Protein AF-A0A6H5L1I6-F1 (afdb_monomer)

pLDDT: mean 93.06, std 6.02, range [48.66, 97.94]

Foldseek 3Di:
DPDPCVVLQVVQVVVQVVVCVVLVFWDKDFPVPPPPPADAWEWEWDWDQDPVRHIHIFIATRQVPPDDPRRDPDLDDFFFDPVNVVVLVVVCVVVVKDKDKDFAPPLQSQFFDPDWYKYADYVVPWDADPPPRTTMIITTGTGGHHNSNSLVRSLVRVVVVCVVVVWDQDPVGNQKTWDDDPPKIKIWGDGRRMIMIIIPDPVVVPD

Solvent-accessible surface area (backbone atoms only — not comparable to full-atom values): 11556 Å² total; per-residue (Å²): 131,94,52,99,58,42,68,55,53,49,54,18,42,53,52,37,54,48,52,42,56,74,55,52,24,54,43,82,40,52,54,87,76,50,62,92,89,61,75,71,33,53,40,40,77,48,78,47,73,45,96,87,70,45,62,40,40,40,70,26,42,44,23,89,76,56,44,80,80,80,70,38,87,60,53,71,48,87,66,51,50,70,67,55,55,52,48,52,52,50,54,24,60,76,72,71,35,63,76,45,79,47,75,49,81,63,44,39,46,72,7,58,48,96,55,96,43,36,31,44,43,54,83,90,59,77,49,55,42,91,88,78,66,41,51,44,28,30,40,40,52,20,23,49,48,53,38,56,33,25,59,22,37,25,53,52,44,53,46,57,51,40,45,73,74,62,37,42,69,38,88,92,41,83,32,31,32,40,37,74,59,88,92,31,50,34,44,38,38,35,52,86,48,37,33,41,36,33,34,73,46,58,74,78,67,74,110

Radius of gyration: 20.48 Å; Cα contacts (8 Å, |Δi|>4): 361; chains: 1; bounding box: 48×38×56 Å

Sequence (207 aa):
MNSPQREQWKSAIDTEMGNLAEHKVSKKVRISLVPKDVDIFDTRFVFKIKVDSRFKARLVAGGHRQRAGRHFGRNYAPVTRLGSIRMLFAIACEHGWEVYQLDVVAAFLNAYTDRDVYVRPAPGDEERDPTTGEMMVYKLEKSLYGLSQSPSLWNDAINDRLIIFGWQRTHSDPCVYIFVSGDELTILAIYVDDILITGGNKEIVCK

Mean predicted aligned error: 4.82 Å

Nearest PDB structures (foldseek):
  5feg-assembly1_B  TM=6.994E-01  e=1.542E+00  Hevea brasiliensis
  2zl1-assembly1_B  TM=3.964E-01  e=8.142E-01  unclassified
  5y3a-assembly1_B  TM=4.059E-01  e=2.453E+00  Homo sapiens
  3cpt-assembly1_B  TM=3.930E-01  e=4.136E+00  unclassified
  5llx-assembly1_B  TM=4.275E-01  e=6.209E+00  Idiomarina sp. A28L

Structure (mmCIF, N/CA/C/O backbone):
data_AF-A0A6H5L1I6-F1
#
_entry.id   AF-A0A6H5L1I6-F1
#
loop_
_atom_site.group_PDB
_atom_site.id
_atom_site.type_symbol
_atom_site.label_atom_id
_atom_site.label_alt_id
_atom_site.label_comp_id
_atom_site.label_asym_id
_atom_site.label_entity_id
_atom_site.label_seq_id
_atom_site.pdbx_PDB_ins_code
_atom_site.Cartn_x
_atom_site.Cartn_y
_atom_site.Cartn_z
_atom_site.occupancy
_atom_site.B_iso_or_equiv
_atom_site.auth_seq_id
_atom_site.auth_comp_id
_atom_site.auth_asym_id
_atom_site.auth_atom_id
_atom_site.pdbx_PDB_model_num
ATOM 1 N N . MET A 1 1 ? 20.760 16.623 -11.807 1.00 60.25 1 MET A N 1
ATOM 2 C CA . MET A 1 1 ? 19.928 17.161 -10.704 1.00 60.25 1 MET A CA 1
ATOM 3 C C . MET A 1 1 ? 20.655 18.379 -10.136 1.00 60.25 1 MET A C 1
ATOM 5 O O . MET A 1 1 ? 21.668 18.195 -9.474 1.00 60.25 1 MET A O 1
ATOM 9 N N . ASN A 1 2 ? 20.210 19.598 -10.467 1.00 72.00 2 ASN A N 1
ATOM 10 C CA . ASN A 1 2 ? 20.951 20.852 -10.214 1.00 72.00 2 ASN A CA 1
ATOM 11 C C . ASN A 1 2 ? 20.396 21.635 -9.005 1.00 72.00 2 ASN A C 1
ATOM 13 O O . ASN A 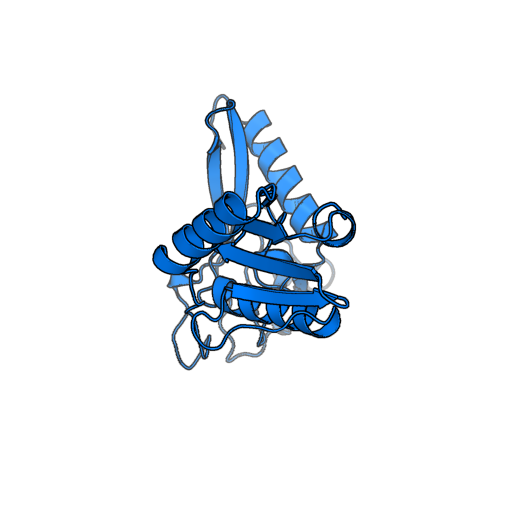1 2 ? 20.298 22.855 -9.040 1.00 72.00 2 ASN A O 1
ATOM 17 N N . SER A 1 3 ? 19.978 20.928 -7.951 1.00 79.81 3 SER A N 1
ATOM 18 C CA . SER A 1 3 ? 19.463 21.546 -6.723 1.00 79.81 3 SER A CA 1
ATOM 19 C C . SER A 1 3 ? 20.594 21.753 -5.706 1.00 79.81 3 SER A C 1
ATOM 21 O O . SER A 1 3 ? 21.425 20.854 -5.563 1.00 79.81 3 SER A O 1
ATOM 23 N N . PRO A 1 4 ? 20.596 22.854 -4.929 1.00 82.88 4 PRO A N 1
ATOM 24 C CA . PRO A 1 4 ? 21.477 23.011 -3.767 1.00 82.88 4 PRO A CA 1
ATOM 25 C C . PRO A 1 4 ? 21.308 21.896 -2.721 1.00 82.88 4 PRO A C 1
ATOM 27 O O . PRO A 1 4 ? 22.213 21.638 -1.939 1.00 82.88 4 PRO A O 1
ATOM 30 N N . GLN A 1 5 ? 20.159 21.210 -2.728 1.00 90.38 5 GLN A N 1
ATOM 31 C CA . GLN A 1 5 ? 19.806 20.126 -1.807 1.00 90.38 5 GLN A CA 1
ATOM 32 C C . GLN A 1 5 ? 20.002 18.734 -2.444 1.00 90.38 5 GLN A C 1
ATOM 34 O O . GLN A 1 5 ? 19.289 17.778 -2.136 1.00 90.38 5 GLN A O 1
ATOM 39 N N . ARG A 1 6 ? 20.920 18.621 -3.417 1.00 90.44 6 ARG A N 1
ATOM 40 C CA . ARG A 1 6 ? 21.140 17.398 -4.212 1.00 90.44 6 ARG A CA 1
ATOM 41 C C . ARG A 1 6 ? 21.417 16.172 -3.347 1.00 90.44 6 ARG A C 1
ATOM 43 O O . ARG A 1 6 ? 20.885 15.108 -3.646 1.00 90.44 6 ARG A O 1
ATOM 50 N N . GLU A 1 7 ? 22.247 16.304 -2.318 1.00 93.31 7 GLU A N 1
ATOM 51 C CA . GLU A 1 7 ? 22.634 15.163 -1.480 1.00 93.31 7 GLU A CA 1
ATOM 52 C C . GLU A 1 7 ? 21.459 14.663 -0.627 1.00 93.31 7 GLU A C 1
ATOM 54 O O . GLU A 1 7 ? 21.250 13.457 -0.518 1.00 93.31 7 GLU A O 1
ATOM 59 N N . GLN A 1 8 ? 20.606 15.566 -0.131 1.00 95.38 8 GLN A N 1
ATOM 60 C CA . GLN A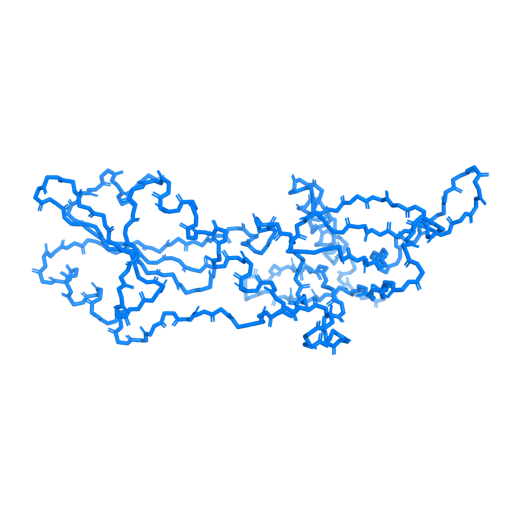 1 8 ? 19.374 15.193 0.569 1.00 95.38 8 GLN A CA 1
ATOM 61 C C . GLN A 1 8 ? 18.396 14.463 -0.362 1.00 95.38 8 GLN A C 1
ATOM 63 O O . GLN A 1 8 ? 17.784 13.472 0.036 1.00 95.38 8 GLN A O 1
ATOM 68 N N . TRP A 1 9 ? 18.264 14.915 -1.616 1.00 95.31 9 TRP A N 1
ATOM 69 C CA . TRP A 1 9 ? 17.408 14.243 -2.598 1.00 95.31 9 TRP A CA 1
ATOM 70 C C . TRP A 1 9 ? 17.937 12.871 -3.014 1.00 95.31 9 TRP A C 1
ATOM 72 O O . TRP A 1 9 ? 17.135 11.951 -3.151 1.00 95.31 9 TRP A O 1
ATOM 82 N N . LYS A 1 10 ? 19.256 12.708 -3.166 1.00 93.62 10 LYS A N 1
ATOM 83 C CA . LYS A 1 10 ? 19.869 11.392 -3.409 1.00 93.62 10 LYS A CA 1
ATOM 84 C C . LYS A 1 10 ? 19.608 10.432 -2.257 1.00 93.62 10 LYS A C 1
ATOM 86 O O . LYS A 1 10 ? 19.065 9.365 -2.489 1.00 93.62 10 LYS A O 1
ATOM 91 N N . SER A 1 11 ? 19.874 10.854 -1.020 1.00 95.19 11 SER A N 1
ATOM 92 C CA . SER A 1 11 ? 19.611 10.026 0.163 1.00 95.19 11 SER A CA 1
ATOM 93 C C . SER A 1 11 ? 18.136 9.604 0.257 1.00 95.19 11 SER A C 1
ATOM 95 O O . SER A 1 11 ? 17.832 8.459 0.596 1.00 95.19 11 SER A O 1
ATOM 97 N N . ALA A 1 12 ? 17.207 10.495 -0.109 1.00 95.75 12 ALA A N 1
ATOM 98 C CA . ALA A 1 12 ? 15.785 10.168 -0.169 1.00 95.75 12 ALA A CA 1
ATOM 99 C C . ALA A 1 12 ? 15.444 9.153 -1.279 1.00 95.75 12 ALA A C 1
ATOM 101 O O . ALA A 1 12 ? 14.560 8.322 -1.073 1.00 95.75 12 ALA A O 1
ATOM 102 N N . ILE A 1 13 ? 16.122 9.212 -2.431 1.00 95.69 13 ILE A N 1
ATOM 103 C CA . ILE A 1 13 ? 15.994 8.221 -3.512 1.00 95.69 13 ILE A CA 1
ATOM 104 C C . ILE A 1 13 ? 16.553 6.872 -3.063 1.00 95.69 13 ILE A C 1
ATOM 106 O O . ILE A 1 13 ? 15.847 5.877 -3.178 1.00 95.69 13 ILE A O 1
ATOM 110 N N . ASP A 1 14 ? 17.756 6.842 -2.492 1.00 95.12 14 ASP A N 1
ATOM 111 C CA . ASP A 1 14 ? 18.400 5.606 -2.029 1.00 95.12 14 ASP A CA 1
ATOM 112 C C . ASP A 1 14 ? 17.542 4.903 -0.969 1.00 95.12 14 ASP A C 1
ATOM 114 O O . ASP A 1 14 ? 17.348 3.689 -1.017 1.00 95.12 14 ASP A O 1
ATOM 118 N N . THR A 1 15 ? 16.949 5.680 -0.056 1.00 95.25 15 THR A N 1
ATOM 119 C CA . THR A 1 15 ? 15.998 5.169 0.944 1.00 95.25 15 THR A CA 1
ATOM 120 C C . THR A 1 15 ? 14.769 4.542 0.282 1.00 95.25 15 THR A C 1
ATOM 122 O O . THR A 1 15 ? 14.340 3.457 0.669 1.00 95.25 15 THR A O 1
ATOM 125 N N . GLU A 1 16 ? 14.186 5.202 -0.721 1.00 95.31 16 GLU A N 1
ATOM 126 C CA . GLU A 1 16 ? 13.032 4.665 -1.448 1.00 95.31 16 GLU A CA 1
ATOM 127 C C . GLU A 1 16 ? 13.391 3.390 -2.220 1.00 95.31 16 GLU A C 1
ATOM 129 O O . GLU A 1 16 ? 12.666 2.400 -2.141 1.00 95.31 16 GLU A O 1
ATOM 134 N N . MET A 1 17 ? 14.521 3.378 -2.926 1.00 95.06 17 MET A N 1
ATOM 135 C CA . MET A 1 17 ? 14.983 2.203 -3.666 1.00 95.06 17 MET A CA 1
ATOM 136 C C . MET A 1 17 ? 15.280 1.028 -2.724 1.00 95.06 17 MET A C 1
ATOM 138 O O . MET A 1 17 ? 14.910 -0.108 -3.029 1.00 95.06 17 MET A O 1
ATOM 142 N N . GLY A 1 18 ? 15.853 1.303 -1.547 1.00 95.00 18 GLY A N 1
ATOM 143 C CA . GLY A 1 18 ? 16.018 0.328 -0.467 1.00 95.00 18 GLY A CA 1
ATOM 144 C C . GLY A 1 18 ? 14.683 -0.262 -0.001 1.00 95.00 18 GLY A C 1
ATOM 145 O O . GLY A 1 18 ? 14.542 -1.483 0.041 1.00 95.00 18 GLY A O 1
ATOM 146 N N . ASN A 1 19 ? 13.671 0.580 0.240 1.00 93.88 19 ASN A N 1
ATOM 147 C CA . ASN A 1 19 ? 12.330 0.120 0.628 1.00 93.88 19 ASN A CA 1
ATOM 148 C C . ASN A 1 19 ? 11.694 -0.789 -0.438 1.00 93.88 19 ASN A C 1
ATOM 150 O O . ASN A 1 19 ? 11.103 -1.819 -0.101 1.00 93.88 19 ASN A O 1
ATOM 154 N N . LEU A 1 20 ? 11.810 -0.430 -1.723 1.00 95.50 20 LEU A N 1
ATOM 155 C CA . LEU A 1 20 ? 11.289 -1.241 -2.832 1.00 95.50 20 LEU A CA 1
ATOM 156 C C . LEU A 1 20 ? 11.978 -2.612 -2.909 1.00 95.50 20 LEU A C 1
ATOM 158 O O . LEU A 1 20 ? 11.315 -3.621 -3.177 1.00 95.50 20 LEU A O 1
ATOM 162 N N . ALA A 1 21 ? 13.291 -2.650 -2.666 1.00 94.38 21 ALA A N 1
ATOM 163 C CA . ALA A 1 21 ? 14.076 -3.879 -2.647 1.00 94.38 21 ALA A CA 1
ATOM 164 C C . ALA A 1 21 ? 13.714 -4.770 -1.447 1.00 94.38 21 ALA A C 1
ATOM 166 O O . ALA A 1 21 ? 13.449 -5.960 -1.633 1.00 94.38 21 ALA A O 1
ATOM 167 N N . GLU A 1 22 ? 13.621 -4.197 -0.244 1.00 95.19 22 GLU A N 1
ATOM 168 C CA . GLU A 1 22 ? 13.228 -4.899 0.985 1.00 95.19 22 GLU A CA 1
ATOM 169 C C . GLU A 1 22 ? 11.848 -5.556 0.842 1.00 95.19 22 GLU A C 1
ATOM 171 O O . GLU A 1 22 ? 11.667 -6.737 1.146 1.00 95.19 22 GLU A O 1
ATOM 176 N N . HIS A 1 23 ? 10.886 -4.824 0.272 1.00 94.88 23 HIS A N 1
ATOM 177 C CA . HIS A 1 23 ? 9.532 -5.328 0.048 1.00 94.88 23 HIS A CA 1
ATOM 178 C C . HIS A 1 23 ? 9.425 -6.271 -1.157 1.00 94.88 23 HIS A C 1
ATOM 180 O O . HIS A 1 23 ? 8.343 -6.823 -1.381 1.00 94.88 23 HIS A O 1
ATOM 186 N N . LYS A 1 24 ? 10.516 -6.495 -1.907 1.00 95.88 24 LYS A N 1
ATOM 187 C CA . LYS A 1 24 ? 10.568 -7.331 -3.119 1.00 95.88 24 LYS A CA 1
ATOM 188 C C . LYS A 1 24 ? 9.497 -6.928 -4.137 1.00 95.88 24 LYS A C 1
ATOM 190 O O . LYS A 1 24 ? 8.782 -7.774 -4.667 1.00 95.88 24 LYS A O 1
ATOM 195 N N . VAL A 1 25 ? 9.361 -5.622 -4.379 1.00 96.50 25 VAL A N 1
ATOM 196 C CA . VAL A 1 25 ? 8.246 -5.060 -5.162 1.00 96.50 25 VAL A CA 1
ATOM 197 C C . VAL A 1 25 ? 8.249 -5.525 -6.614 1.00 96.50 25 VAL A C 1
ATOM 199 O O . VAL A 1 25 ? 7.189 -5.642 -7.224 1.00 96.50 25 VAL A O 1
ATOM 202 N N . SER A 1 26 ? 9.421 -5.792 -7.185 1.00 96.12 26 SER A N 1
ATOM 203 C CA . SER A 1 26 ? 9.541 -6.132 -8.598 1.00 96.12 26 SER A CA 1
ATOM 204 C C . SER A 1 26 ? 10.728 -7.041 -8.892 1.00 96.12 26 SER A C 1
ATOM 206 O O . SER A 1 26 ? 11.640 -7.189 -8.077 1.00 96.12 26 SER A O 1
ATOM 208 N N . LYS A 1 27 ? 10.713 -7.637 -10.084 1.00 95.69 27 LYS A N 1
ATOM 209 C CA . LYS A 1 27 ? 11.818 -8.419 -10.644 1.00 95.69 27 LYS A CA 1
ATOM 210 C C . LYS A 1 27 ? 12.249 -7.832 -11.979 1.00 95.69 27 LYS A C 1
ATOM 212 O O . LYS A 1 27 ? 11.410 -7.466 -12.804 1.00 95.69 27 LYS A O 1
ATOM 217 N N . LYS A 1 28 ? 13.562 -7.779 -12.199 1.00 95.25 28 LYS A N 1
ATOM 218 C CA . LYS A 1 28 ? 14.152 -7.382 -13.481 1.00 95.25 28 LYS A CA 1
ATOM 219 C C . LYS A 1 28 ? 13.869 -8.445 -14.542 1.00 95.25 28 LYS A C 1
ATOM 221 O O . LYS A 1 28 ? 14.038 -9.636 -14.289 1.00 95.25 28 LYS A O 1
ATOM 226 N N . VAL A 1 29 ? 13.475 -8.009 -15.732 1.00 96.44 29 VAL A N 1
ATOM 227 C CA . VAL A 1 29 ? 13.235 -8.854 -16.905 1.00 96.44 29 VAL A CA 1
ATOM 228 C C . VAL A 1 29 ? 13.758 -8.160 -18.161 1.00 96.44 29 VAL A C 1
ATOM 230 O O . VAL A 1 29 ? 13.694 -6.936 -18.279 1.00 96.44 29 VAL A O 1
ATOM 233 N N . ARG A 1 30 ? 14.272 -8.937 -19.117 1.00 96.62 30 ARG A N 1
ATOM 234 C CA . ARG A 1 30 ? 14.630 -8.413 -20.442 1.00 96.62 30 ARG A CA 1
ATOM 235 C C . ARG A 1 30 ? 13.368 -7.995 -21.181 1.00 96.62 30 ARG A C 1
ATOM 237 O O . ARG A 1 30 ? 12.361 -8.701 -21.123 1.00 96.62 30 ARG A O 1
ATOM 244 N N . ILE A 1 31 ? 13.433 -6.881 -21.907 1.00 96.00 31 ILE A N 1
ATOM 245 C CA . ILE A 1 31 ? 12.279 -6.360 -22.650 1.00 96.00 31 ILE A CA 1
ATOM 246 C C . I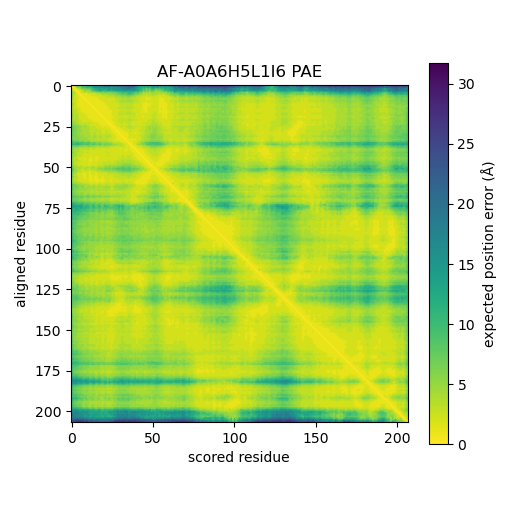LE A 1 31 ? 11.719 -7.361 -23.675 1.00 96.00 31 ILE A C 1
ATOM 248 O O . ILE A 1 31 ? 10.511 -7.399 -23.881 1.00 96.00 31 ILE A O 1
ATOM 252 N N . SER A 1 32 ? 12.557 -8.222 -24.259 1.00 95.19 32 SER A N 1
ATOM 253 C CA . SER A 1 32 ? 12.140 -9.285 -25.186 1.00 95.19 32 SER A CA 1
ATOM 254 C C . SER A 1 32 ? 11.282 -10.380 -24.556 1.00 95.19 32 SER A C 1
ATOM 256 O O . SER A 1 32 ? 10.574 -11.082 -25.276 1.00 95.19 32 SER A O 1
ATOM 258 N N . LEU A 1 33 ? 11.330 -10.531 -23.229 1.00 95.75 33 LEU A N 1
ATOM 259 C CA . LEU A 1 33 ? 10.523 -11.497 -22.481 1.00 95.75 33 LEU A CA 1
ATOM 260 C C . LEU A 1 33 ? 9.169 -10.923 -22.048 1.00 95.75 33 LEU A C 1
ATOM 262 O O . LEU A 1 33 ? 8.348 -11.655 -21.496 1.00 95.75 33 LEU A O 1
ATOM 266 N N . VAL A 1 34 ? 8.927 -9.629 -22.266 1.00 96.75 34 VAL A N 1
ATOM 267 C CA . VAL A 1 34 ? 7.614 -9.029 -22.022 1.00 96.75 34 VAL A CA 1
ATOM 268 C C . VAL A 1 34 ? 6.662 -9.478 -23.136 1.00 96.75 34 VAL A C 1
ATOM 270 O O . VAL A 1 34 ? 7.017 -9.361 -24.313 1.00 96.75 34 VAL A O 1
ATOM 273 N N . PRO A 1 35 ? 5.456 -9.980 -22.812 1.00 95.06 35 PRO A N 1
ATOM 274 C CA . PRO A 1 35 ? 4.466 -10.313 -23.830 1.00 95.06 35 PRO A CA 1
ATOM 275 C C . PRO A 1 35 ? 4.154 -9.105 -24.725 1.00 95.06 35 PRO A C 1
ATOM 277 O O . PRO A 1 35 ? 4.015 -7.979 -24.248 1.00 95.06 35 PRO A O 1
ATOM 280 N N . LYS A 1 36 ? 4.054 -9.334 -26.040 1.00 91.31 36 LYS A N 1
ATOM 281 C CA . LYS A 1 36 ? 3.963 -8.263 -27.055 1.00 91.31 36 LYS A CA 1
ATOM 282 C C . LYS A 1 36 ? 2.720 -7.374 -26.924 1.00 91.31 36 LYS A C 1
ATOM 284 O O . LYS A 1 36 ? 2.707 -6.267 -27.452 1.00 91.31 36 LYS A O 1
ATOM 289 N N . ASP A 1 37 ? 1.676 -7.872 -26.280 1.00 90.88 37 ASP A N 1
ATOM 290 C CA . ASP A 1 37 ? 0.375 -7.233 -26.082 1.00 90.88 37 ASP A CA 1
ATOM 291 C C . ASP A 1 37 ? 0.242 -6.508 -24.729 1.00 90.88 37 ASP A C 1
ATOM 293 O O . ASP A 1 37 ? -0.786 -5.875 -24.453 1.00 90.88 37 ASP A O 1
ATOM 297 N N . VAL A 1 38 ? 1.292 -6.548 -23.902 1.00 93.25 38 VAL A N 1
ATOM 298 C CA . VAL A 1 38 ? 1.313 -5.921 -22.580 1.00 93.25 38 VAL A CA 1
ATOM 299 C C . VAL A 1 38 ? 1.994 -4.555 -22.633 1.00 93.25 38 VAL A C 1
ATOM 301 O O . VAL A 1 38 ? 3.106 -4.394 -23.136 1.00 93.25 38 VAL A O 1
ATOM 304 N N . ASP A 1 39 ? 1.318 -3.551 -22.075 1.00 95.19 39 ASP A N 1
ATOM 305 C CA . ASP A 1 39 ? 1.846 -2.193 -21.993 1.00 95.19 39 ASP A CA 1
ATOM 306 C C . ASP A 1 39 ? 2.922 -2.096 -20.890 1.00 95.19 39 ASP A C 1
ATOM 308 O O . ASP A 1 39 ? 2.759 -2.618 -19.785 1.00 95.19 39 ASP A O 1
ATOM 312 N N . ILE A 1 40 ? 4.015 -1.380 -21.175 1.00 96.94 40 ILE A N 1
ATOM 313 C CA . ILE A 1 40 ? 5.075 -1.061 -20.204 1.00 96.94 40 ILE A CA 1
ATOM 314 C C . ILE A 1 40 ? 4.905 0.396 -19.767 1.00 96.94 40 ILE A C 1
ATOM 316 O O . ILE A 1 40 ? 4.988 1.312 -20.592 1.00 96.94 40 ILE A O 1
ATOM 320 N N . PHE A 1 41 ? 4.683 0.628 -18.474 1.00 97.00 41 PHE A N 1
ATOM 321 C CA . PHE A 1 41 ? 4.442 1.970 -17.939 1.00 97.00 41 PHE A CA 1
ATOM 322 C C . PHE A 1 41 ? 5.736 2.682 -17.540 1.00 97.00 41 PHE A C 1
ATOM 324 O O . PHE A 1 41 ? 6.667 2.084 -17.012 1.00 97.00 41 PHE A O 1
ATOM 331 N N . ASP A 1 42 ? 5.784 3.993 -17.751 1.00 96.31 42 ASP A N 1
ATOM 332 C CA . ASP A 1 42 ? 6.858 4.837 -17.228 1.00 96.31 42 ASP A CA 1
ATOM 333 C C . ASP A 1 42 ? 6.840 4.877 -15.697 1.00 96.31 42 ASP A C 1
ATOM 335 O O . ASP A 1 42 ? 5.776 4.768 -15.082 1.00 96.31 42 ASP A O 1
ATOM 339 N N . THR A 1 43 ? 7.998 5.099 -15.081 1.00 96.94 43 THR A N 1
ATOM 340 C CA . THR A 1 43 ? 8.092 5.463 -13.665 1.00 96.94 43 THR A CA 1
ATOM 341 C C . THR A 1 43 ? 8.641 6.875 -13.523 1.00 96.94 43 THR A C 1
ATOM 343 O O . THR A 1 43 ? 9.298 7.414 -14.415 1.00 96.94 43 THR A O 1
ATOM 346 N N . ARG A 1 44 ? 8.327 7.520 -12.401 1.00 95.81 44 ARG A N 1
ATOM 347 C CA . ARG A 1 44 ? 8.866 8.837 -12.055 1.00 95.81 44 ARG A CA 1
ATOM 348 C C . ARG A 1 44 ? 9.020 8.975 -10.554 1.00 95.81 44 ARG A C 1
ATOM 350 O O . ARG A 1 44 ? 8.211 8.436 -9.799 1.00 95.81 44 ARG A O 1
ATOM 357 N N . PHE A 1 45 ? 9.994 9.768 -10.129 1.00 95.88 45 PHE A N 1
ATOM 358 C CA . PHE A 1 45 ? 10.078 10.179 -8.736 1.00 95.88 45 PHE A CA 1
ATOM 359 C C . PHE A 1 45 ? 9.113 11.326 -8.438 1.00 95.88 45 PHE A C 1
ATOM 361 O O . PHE A 1 45 ? 9.042 12.316 -9.169 1.00 95.88 45 PHE A O 1
ATOM 368 N N . VAL A 1 46 ? 8.384 11.194 -7.334 1.00 95.19 46 VAL A N 1
ATOM 369 C CA . VAL A 1 46 ? 7.633 12.282 -6.708 1.00 95.19 46 VAL A CA 1
ATOM 370 C C . VAL A 1 46 ? 8.375 12.700 -5.449 1.00 95.19 46 VAL A C 1
ATOM 372 O O . VAL A 1 46 ? 8.594 11.891 -4.547 1.00 95.19 46 VAL A O 1
ATOM 375 N N . PHE A 1 47 ? 8.749 13.974 -5.395 1.00 94.62 47 PHE A N 1
ATOM 376 C CA . PHE A 1 47 ? 9.539 14.553 -4.316 1.00 94.62 47 PHE A CA 1
ATOM 377 C C . PHE A 1 47 ? 8.667 15.411 -3.404 1.00 94.62 47 PHE A C 1
ATOM 379 O O . PHE A 1 47 ? 7.808 16.162 -3.869 1.00 94.62 47 PHE A O 1
ATOM 386 N N . LYS A 1 48 ? 8.890 15.308 -2.095 1.00 94.81 48 LYS A N 1
ATOM 387 C CA . LYS A 1 48 ? 8.210 16.121 -1.087 1.00 94.81 48 LYS A CA 1
ATOM 388 C C . LYS A 1 48 ? 9.159 16.437 0.061 1.00 94.81 48 LYS A C 1
ATOM 390 O O . LYS A 1 48 ? 9.815 15.540 0.581 1.00 94.81 48 LYS A O 1
ATOM 395 N N . ILE A 1 49 ? 9.177 17.697 0.484 1.00 94.94 49 ILE A N 1
ATOM 396 C CA . ILE A 1 49 ? 9.740 18.097 1.775 1.00 94.94 49 ILE A CA 1
ATOM 397 C C . ILE A 1 49 ? 8.583 18.084 2.776 1.00 94.94 49 ILE A C 1
ATOM 399 O O . ILE A 1 49 ? 7.527 18.673 2.529 1.00 94.94 49 ILE A O 1
ATOM 403 N N . LYS A 1 50 ? 8.728 17.322 3.858 1.00 92.69 50 LYS A N 1
ATOM 404 C CA . LYS A 1 50 ? 7.753 17.275 4.950 1.00 92.69 50 LYS A CA 1
ATOM 405 C C . LYS A 1 50 ? 7.898 18.510 5.852 1.00 92.69 50 LYS A C 1
ATOM 407 O O . LYS A 1 50 ? 8.903 19.208 5.806 1.00 92.69 50 LYS A O 1
ATOM 412 N N . VAL A 1 51 ? 6.886 18.767 6.684 1.00 92.56 51 VAL A N 1
ATOM 413 C CA . VAL A 1 51 ? 6.874 19.902 7.630 1.00 92.56 51 VAL A CA 1
ATOM 414 C C . VAL A 1 51 ? 8.042 19.826 8.625 1.00 92.56 51 VAL A C 1
ATOM 416 O O . VAL A 1 51 ? 8.608 20.849 8.986 1.00 92.56 51 VAL A O 1
ATOM 419 N N . ASP A 1 52 ? 8.474 18.613 8.982 1.00 93.00 52 ASP A N 1
ATOM 420 C CA . ASP A 1 52 ? 9.665 18.324 9.798 1.00 93.00 52 ASP A CA 1
ATOM 421 C C . ASP A 1 52 ? 10.998 18.503 9.031 1.00 93.00 52 ASP A C 1
ATOM 423 O O . ASP A 1 52 ? 12.039 18.028 9.474 1.00 93.00 52 ASP A O 1
ATOM 427 N N . SER A 1 53 ? 10.982 19.160 7.864 1.00 92.94 53 SER A N 1
ATOM 428 C CA . SER A 1 53 ? 12.127 19.367 6.959 1.00 92.94 53 SER A CA 1
ATOM 429 C C . SER A 1 53 ? 12.759 18.094 6.385 1.00 92.94 53 SER A C 1
ATOM 431 O O . SER A 1 53 ? 13.803 18.151 5.732 1.00 92.94 53 SER A O 1
ATOM 433 N N . ARG A 1 54 ? 12.124 16.931 6.559 1.00 93.62 54 ARG A N 1
ATOM 434 C CA . ARG A 1 54 ? 12.607 15.674 5.988 1.00 93.62 54 ARG A CA 1
ATOM 435 C C . ARG A 1 54 ? 12.285 15.579 4.501 1.00 93.62 54 ARG A C 1
ATOM 437 O O . ARG A 1 54 ? 11.151 15.806 4.070 1.00 93.62 54 ARG A O 1
ATOM 444 N N . PHE A 1 55 ? 13.278 15.157 3.730 1.00 95.69 55 PHE A N 1
ATOM 445 C CA . PHE A 1 55 ? 13.163 14.904 2.300 1.00 95.69 55 PHE A CA 1
ATOM 446 C C . PHE A 1 55 ? 12.575 13.512 2.072 1.00 95.69 55 PHE A C 1
ATOM 448 O O . PHE A 1 55 ? 12.997 12.538 2.693 1.00 95.69 55 PHE A O 1
ATOM 455 N N . LYS A 1 56 ? 11.579 13.413 1.193 1.00 94.50 56 LYS A N 1
ATOM 456 C CA . LYS A 1 56 ? 10.953 12.147 0.811 1.00 94.50 56 LYS A CA 1
ATOM 457 C C . LYS A 1 56 ? 10.862 12.058 -0.706 1.00 94.50 56 LYS A C 1
ATOM 459 O O . LYS A 1 56 ? 10.290 12.944 -1.341 1.00 94.50 56 LYS A O 1
ATOM 464 N N . ALA A 1 57 ? 11.390 10.977 -1.263 1.00 95.56 57 ALA A N 1
ATOM 465 C CA . ALA A 1 57 ? 11.154 10.565 -2.638 1.00 95.56 57 ALA A CA 1
ATOM 466 C C . ALA A 1 57 ? 10.212 9.356 -2.630 1.00 95.56 57 ALA A C 1
ATOM 468 O O . ALA A 1 57 ? 10.177 8.597 -1.664 1.00 95.56 57 ALA A O 1
ATOM 469 N N . ARG A 1 58 ? 9.411 9.210 -3.681 1.00 95.31 58 ARG A N 1
ATOM 470 C CA . ARG A 1 58 ? 8.627 8.001 -3.952 1.00 95.31 58 ARG A CA 1
ATOM 471 C C . ARG A 1 58 ? 8.735 7.663 -5.423 1.00 95.31 58 ARG A C 1
ATOM 473 O O . ARG A 1 58 ? 8.541 8.565 -6.244 1.00 95.31 58 ARG A O 1
ATOM 480 N N . LEU A 1 59 ? 8.994 6.404 -5.753 1.00 96.88 59 LEU A N 1
ATOM 481 C CA . LEU A 1 59 ? 8.926 5.951 -7.137 1.00 96.88 59 LEU A CA 1
ATOM 482 C C . LEU A 1 59 ? 7.473 5.608 -7.466 1.00 96.88 59 LEU A C 1
ATOM 484 O O . LEU A 1 59 ? 6.827 4.813 -6.786 1.00 96.88 59 LEU A O 1
ATOM 488 N N . VAL A 1 60 ? 6.941 6.243 -8.502 1.00 96.81 60 VAL A N 1
ATOM 489 C CA . VAL A 1 60 ? 5.524 6.174 -8.852 1.00 96.81 60 VAL A CA 1
ATOM 490 C C . VAL A 1 60 ? 5.383 5.657 -10.277 1.00 96.81 60 VAL A C 1
ATOM 492 O O . VAL A 1 60 ? 5.997 6.197 -11.199 1.00 96.81 60 VAL A O 1
ATOM 495 N N . ALA A 1 61 ? 4.548 4.638 -10.464 1.00 96.38 61 ALA A N 1
ATOM 496 C CA . ALA A 1 61 ? 4.160 4.132 -11.772 1.00 96.38 61 ALA A CA 1
ATOM 497 C C . ALA A 1 61 ? 3.263 5.131 -12.519 1.00 96.38 61 ALA A C 1
ATOM 499 O O . ALA A 1 61 ? 2.459 5.864 -11.934 1.00 96.38 61 ALA A O 1
ATOM 500 N N . GLY A 1 62 ? 3.350 5.121 -13.845 1.00 93.88 62 GLY A N 1
ATOM 501 C CA . GLY A 1 62 ? 2.547 5.926 -14.760 1.00 93.88 62 GLY A CA 1
ATOM 502 C C . GLY A 1 62 ? 1.089 5.474 -14.880 1.00 93.88 62 GLY A C 1
ATOM 503 O O . GLY A 1 62 ? 0.570 5.414 -15.992 1.00 93.88 62 GLY A O 1
ATOM 504 N N . GLY A 1 63 ? 0.404 5.180 -13.770 1.00 90.69 63 GLY A N 1
ATOM 505 C CA . GLY A 1 63 ? -0.950 4.616 -13.791 1.00 90.69 63 GLY A CA 1
ATOM 506 C C . GLY A 1 63 ? -2.023 5.533 -14.376 1.00 90.69 63 GLY A C 1
ATOM 507 O O . GLY A 1 63 ? -3.056 5.043 -14.804 1.00 90.69 63 GLY A O 1
ATOM 508 N N . HIS A 1 64 ? -1.758 6.832 -14.538 1.00 90.69 64 HIS A N 1
ATOM 509 C CA . HIS A 1 64 ? -2.608 7.738 -15.327 1.00 90.69 64 HIS A CA 1
ATOM 510 C C . HIS A 1 64 ? -2.781 7.303 -16.799 1.00 90.69 64 HIS A C 1
ATOM 512 O O . HIS A 1 64 ? -3.704 7.760 -17.467 1.00 90.69 64 HIS A O 1
ATOM 518 N N . ARG A 1 65 ? -1.901 6.430 -17.315 1.00 93.25 65 ARG A N 1
ATOM 519 C CA . ARG A 1 65 ? -2.011 5.826 -18.655 1.00 93.25 65 ARG A CA 1
ATOM 520 C C . ARG A 1 65 ? -2.753 4.485 -18.651 1.00 93.25 65 ARG A C 1
ATOM 522 O O . ARG A 1 65 ? -3.017 3.941 -19.724 1.00 93.25 65 ARG A O 1
ATOM 529 N N . GLN A 1 66 ? -3.075 3.936 -17.477 1.00 94.56 66 GLN A N 1
ATOM 530 C CA . GLN A 1 66 ? -3.857 2.709 -17.371 1.00 94.56 66 GLN A CA 1
ATOM 531 C C . GLN A 1 66 ? -5.307 2.951 -17.806 1.00 94.56 66 GLN A C 1
ATOM 533 O O . GLN A 1 66 ? -5.816 4.067 -17.804 1.00 94.56 66 GLN A O 1
ATOM 538 N N . ARG A 1 67 ? -5.977 1.873 -18.216 1.00 93.56 67 ARG A N 1
ATOM 539 C CA . ARG A 1 67 ? -7.323 1.896 -18.790 1.00 93.56 67 ARG A CA 1
ATOM 540 C C . ARG A 1 67 ? -8.146 0.820 -18.100 1.00 93.56 67 ARG A C 1
ATOM 542 O O . ARG A 1 67 ? -7.683 -0.319 -18.014 1.00 93.56 67 ARG A O 1
ATOM 549 N N . ALA A 1 68 ? -9.337 1.181 -17.633 1.00 93.12 68 ALA A N 1
ATOM 550 C CA . ALA A 1 68 ? -10.269 0.234 -17.033 1.00 93.12 68 ALA A CA 1
ATOM 551 C C . ALA A 1 68 ? -10.590 -0.906 -18.015 1.00 93.12 68 ALA A C 1
ATOM 553 O O . ALA A 1 68 ? -10.610 -0.701 -19.230 1.00 93.12 68 ALA A O 1
ATOM 554 N N . GLY A 1 69 ? -10.771 -2.121 -17.500 1.00 90.25 69 GLY A N 1
ATOM 555 C CA . GLY A 1 69 ? -11.028 -3.326 -18.296 1.00 90.25 69 GLY A CA 1
ATOM 556 C C . GLY A 1 69 ? -9.780 -3.935 -18.949 1.00 90.25 69 GLY A C 1
ATOM 557 O O . GLY A 1 69 ? -9.707 -5.152 -19.070 1.00 90.25 69 GLY A O 1
ATOM 558 N N . ARG A 1 70 ? -8.765 -3.129 -19.296 1.00 91.06 70 ARG A N 1
ATOM 559 C CA . ARG A 1 70 ? -7.476 -3.622 -19.824 1.00 91.06 70 ARG A CA 1
ATOM 560 C C . ARG A 1 70 ? -6.434 -3.799 -18.719 1.00 91.06 70 ARG A C 1
ATOM 562 O O . ARG A 1 70 ? -5.873 -4.874 -18.539 1.00 91.06 70 ARG A O 1
ATOM 569 N N . HIS A 1 71 ? -6.191 -2.739 -17.955 1.00 93.50 71 HIS A N 1
ATOM 570 C CA . HIS A 1 71 ? -5.084 -2.655 -16.996 1.00 93.50 71 HIS A CA 1
ATOM 571 C C . HIS A 1 71 ? -5.501 -2.837 -15.539 1.00 93.50 71 HIS A C 1
ATOM 573 O O . HIS A 1 71 ? -4.644 -3.033 -14.687 1.00 93.50 71 HIS A O 1
ATOM 579 N N . PHE A 1 72 ? -6.792 -2.737 -15.245 1.00 91.69 72 PHE A N 1
ATOM 580 C CA . PHE A 1 72 ? -7.359 -3.023 -13.932 1.00 91.69 72 PHE A CA 1
ATOM 581 C C . PHE A 1 72 ? -8.855 -3.315 -14.074 1.00 91.69 72 PHE A C 1
ATOM 583 O O . PHE A 1 72 ? -9.506 -2.806 -14.992 1.00 91.69 72 PHE A O 1
ATOM 590 N N . GLY A 1 73 ? -9.394 -4.127 -13.162 1.00 89.25 73 GLY A N 1
ATOM 591 C CA . GLY A 1 73 ? -10.838 -4.349 -13.033 1.00 89.25 73 GLY A CA 1
ATOM 592 C C . GLY A 1 73 ? -11.487 -3.292 -12.140 1.00 89.25 73 GLY A C 1
ATOM 593 O O . GLY A 1 73 ? -12.380 -2.570 -12.572 1.00 89.25 73 GLY A O 1
ATOM 594 N N . ARG A 1 74 ? -10.973 -3.153 -10.913 1.00 87.94 74 ARG A N 1
ATOM 595 C CA . ARG A 1 74 ? -11.411 -2.170 -9.914 1.00 87.94 74 ARG A CA 1
ATOM 596 C C . ARG A 1 74 ? -10.247 -1.252 -9.541 1.00 87.94 74 ARG A C 1
ATOM 598 O O . ARG A 1 74 ? -9.149 -1.729 -9.281 1.00 87.94 74 ARG A O 1
ATOM 605 N N . ASN A 1 75 ? -10.490 0.056 -9.508 1.00 84.94 75 ASN A N 1
ATOM 606 C CA . ASN A 1 75 ? -9.513 1.071 -9.082 1.00 84.94 75 ASN A CA 1
ATOM 607 C C . ASN A 1 75 ? -9.943 1.862 -7.839 1.00 84.94 75 ASN A C 1
ATOM 609 O O . ASN A 1 75 ? -9.218 2.742 -7.387 1.00 84.94 75 ASN A O 1
ATOM 613 N N . TYR A 1 76 ? -11.116 1.566 -7.288 1.00 84.56 76 TYR A N 1
ATOM 614 C CA . TYR A 1 76 ? -11.616 2.215 -6.087 1.00 84.56 76 TYR A CA 1
ATOM 615 C C . TYR A 1 76 ? -11.451 1.296 -4.878 1.00 84.56 76 TYR A C 1
ATOM 617 O O . TYR A 1 76 ? -11.824 0.123 -4.934 1.00 84.56 76 TYR A O 1
ATOM 625 N N . ALA A 1 77 ? -10.917 1.851 -3.794 1.00 87.50 77 ALA A N 1
ATOM 626 C CA . ALA A 1 77 ? -10.960 1.253 -2.469 1.00 87.50 77 ALA A CA 1
ATOM 627 C C . ALA A 1 77 ? -12.022 1.962 -1.634 1.00 87.50 77 ALA A C 1
ATOM 629 O O . ALA A 1 77 ? -12.143 3.186 -1.746 1.00 87.50 77 ALA A O 1
ATOM 630 N N . PRO A 1 78 ? -12.757 1.237 -0.777 1.00 88.62 78 PRO A N 1
ATOM 631 C CA . PRO A 1 78 ? -13.606 1.896 0.193 1.00 88.62 78 PRO A CA 1
ATOM 632 C C . PRO A 1 78 ? -12.768 2.796 1.107 1.00 88.62 78 PRO A C 1
ATOM 634 O O . PRO A 1 78 ? -11.596 2.538 1.383 1.00 88.62 78 PRO A O 1
ATOM 637 N N . VAL A 1 79 ? -13.397 3.866 1.576 1.00 90.38 79 VAL A N 1
ATOM 638 C CA . VAL A 1 79 ? -12.814 4.807 2.529 1.00 90.38 79 VAL A CA 1
ATOM 639 C C . VAL A 1 79 ? -13.718 4.830 3.750 1.00 90.38 79 VAL A C 1
ATOM 641 O O . VAL A 1 79 ? -14.938 4.924 3.590 1.00 90.38 79 VAL A O 1
ATOM 644 N N . THR A 1 80 ? -13.127 4.758 4.949 1.00 92.94 80 THR A N 1
ATOM 645 C CA . THR A 1 80 ? -13.904 4.821 6.195 1.00 92.94 80 THR A CA 1
ATOM 646 C C . THR A 1 80 ? -14.764 6.076 6.201 1.00 92.94 80 THR A C 1
ATOM 648 O O . THR A 1 80 ? -14.280 7.193 5.981 1.00 92.94 80 THR A O 1
ATOM 651 N N . ARG A 1 81 ? -16.055 5.903 6.482 1.00 94.69 81 ARG A N 1
ATOM 652 C CA . ARG A 1 81 ? -16.990 7.021 6.575 1.00 94.69 81 ARG A CA 1
ATOM 653 C C . ARG A 1 81 ? -16.711 7.826 7.836 1.00 94.69 81 ARG A C 1
ATOM 655 O O . ARG A 1 81 ? -16.504 7.276 8.915 1.00 94.69 81 ARG A O 1
A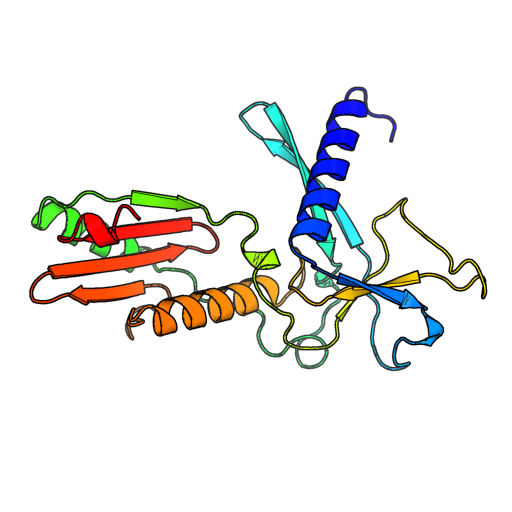TOM 662 N N . LEU A 1 82 ? -16.833 9.149 7.739 1.00 94.94 82 LEU A N 1
ATOM 663 C CA . LEU A 1 82 ? -16.666 10.021 8.904 1.00 94.94 82 LEU A CA 1
ATOM 664 C C . LEU A 1 82 ? -17.665 9.696 10.032 1.00 94.94 82 LEU A C 1
ATOM 666 O O . LEU A 1 82 ? -17.335 9.842 11.204 1.00 94.94 82 LEU A O 1
ATOM 670 N N . GLY A 1 83 ? -18.870 9.226 9.687 1.00 96.75 83 GLY A N 1
ATOM 671 C CA . GLY A 1 83 ? -19.847 8.735 10.665 1.00 96.75 83 GLY A CA 1
ATOM 672 C C . GLY A 1 83 ? -19.333 7.541 11.472 1.00 96.75 83 GLY A C 1
ATOM 673 O O . GLY A 1 83 ? -19.494 7.524 12.687 1.00 96.75 83 GLY A O 1
ATOM 674 N N . SER A 1 84 ? -18.642 6.604 10.822 1.00 96.88 84 SER A N 1
ATOM 675 C CA . SER A 1 84 ? -18.030 5.441 11.469 1.00 96.88 84 SER A CA 1
ATOM 676 C C . SER A 1 84 ? -16.899 5.844 12.414 1.00 96.88 84 SER A C 1
ATOM 678 O O . SER A 1 84 ? -16.843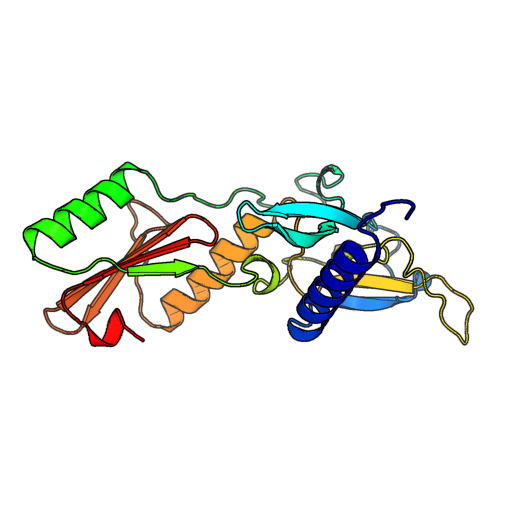 5.365 13.541 1.00 96.88 84 SER A O 1
ATOM 680 N N . ILE A 1 85 ? -16.051 6.796 12.003 1.00 96.44 85 ILE A N 1
ATOM 681 C CA . ILE A 1 85 ? -14.992 7.354 12.864 1.00 96.44 85 ILE A CA 1
ATOM 682 C C . ILE A 1 85 ? -15.600 8.019 14.107 1.00 96.44 85 ILE A C 1
ATOM 684 O O . ILE A 1 85 ? -15.155 7.781 15.225 1.00 96.44 85 ILE A O 1
ATOM 688 N N . ARG A 1 86 ? -16.650 8.833 13.932 1.00 97.25 86 ARG A N 1
ATOM 689 C CA . ARG A 1 86 ? -17.354 9.476 15.057 1.00 97.25 86 ARG A CA 1
ATOM 690 C C . ARG A 1 86 ? -17.987 8.454 15.995 1.00 97.25 86 ARG A C 1
ATOM 692 O O . ARG A 1 86 ? -17.931 8.642 17.202 1.00 97.25 86 ARG A O 1
ATOM 699 N N . MET A 1 87 ? -18.570 7.392 15.445 1.00 96.56 87 MET A N 1
ATOM 700 C CA . MET A 1 87 ? -19.162 6.314 16.233 1.00 96.56 87 MET A CA 1
ATOM 701 C C . MET A 1 87 ? -18.103 5.555 17.036 1.00 96.56 87 MET A C 1
ATOM 703 O O . MET A 1 87 ? -18.322 5.309 18.215 1.00 96.56 87 MET A O 1
ATOM 707 N N . LEU A 1 88 ? -16.937 5.275 16.444 1.00 97.00 88 LEU A N 1
ATOM 708 C CA . LEU A 1 88 ? -15.796 4.692 17.152 1.00 97.00 88 LEU A CA 1
ATOM 709 C C . LEU A 1 88 ? -15.397 5.553 18.360 1.00 97.00 88 LEU A C 1
ATOM 711 O O . LEU A 1 88 ? -15.291 5.030 19.466 1.00 97.00 88 LEU A O 1
ATOM 715 N N . PHE A 1 89 ? -15.245 6.871 18.182 1.00 97.81 89 PHE A N 1
ATOM 716 C CA . PHE A 1 89 ? -14.930 7.778 19.294 1.00 97.81 89 PHE A CA 1
ATOM 717 C C . PHE A 1 89 ? -16.043 7.865 20.344 1.00 97.81 89 PHE A C 1
ATOM 719 O O . PHE A 1 89 ? -15.744 7.949 21.532 1.00 97.81 89 PHE A O 1
ATOM 726 N N . ALA A 1 90 ? -17.311 7.851 19.925 1.00 97.94 90 ALA A N 1
ATOM 727 C CA . ALA A 1 90 ? -18.445 7.883 20.845 1.00 97.94 90 ALA A CA 1
ATOM 728 C C . A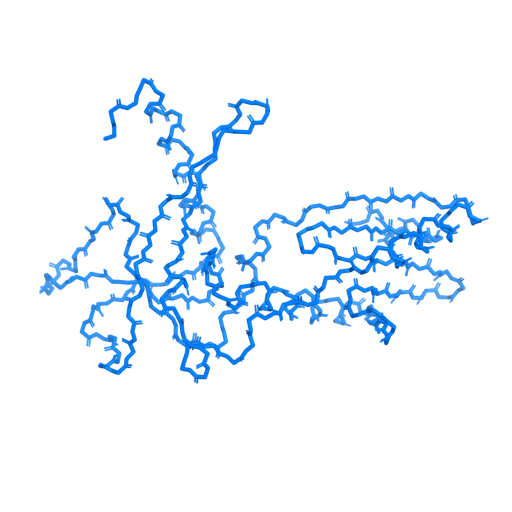LA A 1 90 ? -18.469 6.636 21.742 1.00 97.94 90 ALA A C 1
ATOM 730 O O . ALA A 1 90 ? -18.552 6.780 22.958 1.00 97.94 90 ALA A O 1
ATOM 731 N N . ILE A 1 91 ? -18.300 5.446 21.153 1.00 96.62 91 ILE A N 1
ATOM 732 C CA . ILE A 1 91 ? -18.223 4.171 21.883 1.00 96.62 91 ILE A CA 1
ATOM 733 C C . ILE A 1 91 ? -17.013 4.170 22.822 1.00 96.62 91 ILE A C 1
ATOM 735 O O . ILE A 1 91 ? -17.142 3.831 23.996 1.00 96.62 91 ILE A O 1
ATOM 739 N N . ALA A 1 92 ? -15.843 4.602 22.338 1.00 96.81 92 ALA A N 1
ATOM 740 C CA . ALA A 1 92 ? -14.651 4.690 23.176 1.00 96.81 92 ALA A CA 1
ATOM 741 C C . ALA A 1 92 ? -14.874 5.611 24.387 1.00 96.81 92 ALA A C 1
ATOM 743 O O . ALA A 1 92 ? -14.531 5.255 25.509 1.00 96.81 92 ALA A O 1
ATOM 744 N N . CYS A 1 93 ? -15.501 6.772 24.181 1.00 97.69 93 CYS A N 1
ATOM 745 C CA . CYS A 1 93 ? -15.797 7.716 25.255 1.00 97.69 93 CYS A CA 1
ATOM 746 C C . CYS A 1 93 ? -16.816 7.161 26.261 1.00 97.69 93 CYS A C 1
ATOM 748 O O . CYS A 1 93 ? -16.606 7.308 27.463 1.00 97.69 93 CYS A O 1
ATOM 750 N N . GLU A 1 94 ? -17.881 6.511 25.785 1.00 97.25 94 GLU A N 1
ATOM 751 C CA . GLU A 1 94 ? -18.921 5.900 26.623 1.00 97.25 94 GLU A CA 1
ATOM 752 C C . GLU A 1 94 ? -18.354 4.815 27.546 1.00 97.25 94 GLU A C 1
ATOM 754 O O . GLU A 1 94 ? -18.689 4.768 28.729 1.00 97.25 94 GLU A O 1
ATOM 759 N N . HIS A 1 95 ? -17.447 3.983 27.030 1.00 94.94 95 HIS A N 1
ATOM 760 C CA . HIS A 1 95 ? -16.835 2.891 27.787 1.00 94.94 95 HIS A CA 1
ATOM 761 C C . HIS A 1 95 ? -15.502 3.257 28.463 1.00 94.94 95 HIS A C 1
ATOM 763 O O . HIS A 1 95 ? -14.887 2.405 29.106 1.00 94.94 95 HIS A O 1
ATOM 769 N N . GLY A 1 96 ? -15.037 4.505 28.332 1.00 95.31 96 GLY A N 1
ATOM 770 C CA . GLY A 1 96 ? -13.748 4.948 28.873 1.00 95.31 96 GLY A CA 1
ATOM 771 C C . GLY A 1 96 ? -12.534 4.255 28.240 1.00 95.31 96 GLY A C 1
ATOM 772 O O . GLY A 1 96 ? -11.510 4.084 28.901 1.00 95.31 96 GLY A O 1
ATOM 773 N N . TRP A 1 97 ? -12.643 3.821 26.983 1.00 96.06 97 TRP A N 1
ATOM 774 C CA . TRP A 1 97 ? -11.555 3.191 26.240 1.00 96.06 97 TRP A CA 1
ATOM 775 C C . TRP A 1 97 ? -10.599 4.220 25.645 1.00 96.06 97 TRP A C 1
ATOM 777 O O . TRP A 1 97 ? -10.983 5.301 25.198 1.00 96.06 97 TRP A O 1
ATOM 787 N N . GLU A 1 98 ? -9.330 3.837 25.582 1.00 94.56 98 GLU A N 1
ATOM 788 C CA . GLU A 1 98 ? -8.315 4.583 24.848 1.00 94.56 98 GLU A CA 1
ATOM 789 C C . GLU A 1 98 ? -8.457 4.324 23.342 1.00 94.56 98 GLU A C 1
ATOM 791 O O . GLU A 1 98 ? -8.901 3.256 22.905 1.00 94.56 98 GLU A O 1
ATOM 796 N N . VAL A 1 99 ? -8.072 5.317 22.539 1.00 95.69 99 VAL A N 1
ATOM 797 C CA . VAL A 1 99 ? -8.014 5.200 21.080 1.00 95.69 99 VAL A CA 1
ATOM 798 C C . VAL A 1 99 ? -6.567 5.323 20.647 1.00 95.69 99 VAL A C 1
ATOM 800 O O . VAL A 1 99 ? -5.886 6.289 20.991 1.00 95.69 99 VAL A O 1
ATOM 803 N N . TYR A 1 100 ? -6.125 4.359 19.856 1.00 94.38 100 TYR A N 1
ATOM 804 C CA . TYR A 1 100 ? -4.778 4.303 19.320 1.00 94.38 100 TYR A CA 1
ATOM 805 C C . TYR A 1 100 ? -4.827 4.540 17.817 1.00 94.38 100 TYR A C 1
ATOM 807 O O . TYR A 1 100 ? -5.733 4.064 17.130 1.00 94.38 100 TYR A O 1
ATOM 815 N N . GLN A 1 101 ? -3.844 5.284 17.318 1.00 94.06 101 GLN A N 1
ATOM 816 C CA . GLN A 1 101 ? -3.632 5.499 15.893 1.00 94.06 101 GLN A CA 1
ATOM 817 C C . GLN A 1 101 ? -2.356 4.778 15.462 1.00 94.06 101 GLN A C 1
ATOM 819 O O . GLN A 1 101 ? -1.299 4.973 16.063 1.00 94.06 101 GLN A O 1
ATOM 824 N N . LEU A 1 102 ? -2.456 3.980 14.403 1.00 92.25 102 LEU A N 1
ATOM 825 C CA . LEU A 1 102 ? -1.342 3.277 13.773 1.00 92.25 102 LEU A CA 1
ATOM 826 C C . LEU A 1 102 ? -1.202 3.762 12.322 1.00 92.25 102 LEU A C 1
ATOM 828 O O . LEU A 1 102 ? -2.204 4.012 11.657 1.00 92.25 102 LEU A O 1
ATOM 832 N N . ASP A 1 103 ? 0.033 3.868 11.833 1.00 90.94 103 ASP A N 1
ATOM 833 C CA . ASP A 1 103 ? 0.357 4.185 10.433 1.00 90.94 103 ASP A CA 1
ATOM 834 C C . ASP A 1 103 ? 1.021 2.961 9.802 1.00 90.94 103 ASP A C 1
ATOM 836 O O . ASP A 1 103 ? 2.055 2.481 10.282 1.00 90.94 103 ASP A O 1
ATOM 840 N N . VAL A 1 104 ? 0.428 2.429 8.734 1.00 88.81 104 VAL A N 1
ATOM 841 C CA . VAL A 1 104 ? 1.010 1.293 8.023 1.00 88.81 104 VAL A CA 1
ATOM 842 C C . VAL A 1 104 ? 2.133 1.780 7.119 1.00 88.81 104 VAL A C 1
ATOM 844 O O . VAL A 1 104 ? 1.926 2.424 6.086 1.00 88.81 104 VAL A O 1
ATOM 847 N N . VAL A 1 105 ? 3.356 1.387 7.467 1.00 86.44 105 VAL A N 1
ATOM 848 C CA . VAL A 1 105 ? 4.530 1.694 6.656 1.00 86.44 105 VAL A CA 1
ATOM 849 C C . VAL A 1 105 ? 4.411 1.017 5.292 1.00 86.44 105 VAL A C 1
ATOM 851 O O . VAL A 1 105 ? 4.256 -0.197 5.182 1.00 86.44 105 VAL A O 1
ATOM 854 N N . ALA A 1 106 ? 4.518 1.828 4.237 1.00 86.44 106 ALA A N 1
ATOM 855 C CA 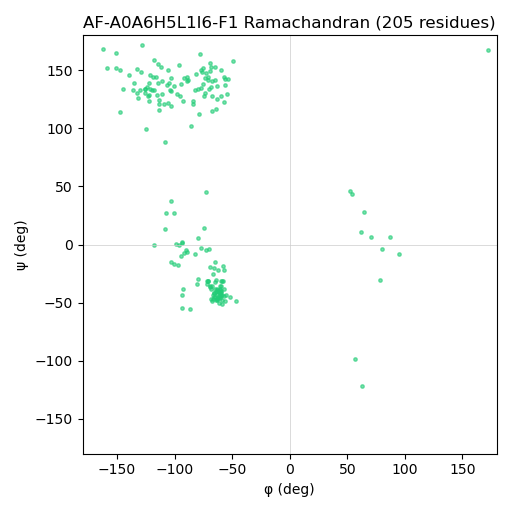. ALA A 1 106 ? 4.535 1.373 2.849 1.00 86.44 106 ALA A CA 1
ATOM 856 C C . ALA A 1 106 ? 3.329 0.492 2.467 1.00 86.44 106 ALA A C 1
ATOM 858 O O . ALA A 1 106 ? 3.482 -0.510 1.769 1.00 86.44 106 ALA A O 1
ATOM 859 N N . ALA A 1 107 ? 2.124 0.877 2.893 1.00 87.94 107 ALA A N 1
ATOM 860 C CA . ALA A 1 107 ? 0.907 0.077 2.756 1.00 87.94 107 ALA A CA 1
ATOM 861 C C . ALA A 1 107 ? 0.700 -0.529 1.351 1.00 87.94 107 ALA A C 1
ATOM 863 O O . ALA A 1 107 ? 0.541 -1.739 1.206 1.00 87.94 107 ALA A O 1
ATOM 864 N N . PHE A 1 108 ? 0.830 0.264 0.280 1.00 90.81 108 PHE A N 1
ATOM 865 C CA . PHE A 1 108 ? 0.658 -0.254 -1.088 1.00 90.81 108 PHE A CA 1
ATOM 866 C C . PHE A 1 108 ? 1.714 -1.294 -1.484 1.00 90.81 108 PHE A C 1
ATOM 868 O O . PHE A 1 108 ? 1.390 -2.247 -2.190 1.00 90.81 108 PHE A O 1
ATOM 875 N N . LEU A 1 109 ? 2.945 -1.169 -0.976 1.00 92.88 109 LEU A N 1
ATOM 876 C CA . LEU A 1 109 ? 4.029 -2.120 -1.244 1.00 92.88 109 LEU A CA 1
ATOM 877 C C . LEU A 1 109 ? 3.836 -3.457 -0.512 1.00 92.88 109 LEU A C 1
ATOM 879 O O . LEU A 1 109 ? 4.635 -4.371 -0.702 1.00 92.88 109 LEU A O 1
ATOM 883 N N . ASN A 1 110 ? 2.806 -3.588 0.328 1.00 91.12 110 ASN A N 1
ATOM 884 C CA . ASN A 1 110 ? 2.442 -4.836 0.994 1.00 91.12 110 ASN A CA 1
ATOM 885 C C . ASN A 1 110 ? 1.372 -5.638 0.238 1.00 91.12 110 ASN A C 1
ATOM 887 O O . ASN A 1 110 ? 1.157 -6.806 0.560 1.00 91.12 110 ASN A O 1
ATOM 891 N N . ALA A 1 111 ? 0.749 -5.059 -0.791 1.00 94.88 111 ALA A N 1
ATOM 892 C CA . ALA A 1 111 ? -0.248 -5.734 -1.613 1.00 94.88 111 ALA A CA 1
ATOM 893 C C . ALA A 1 111 ? 0.375 -6.351 -2.867 1.00 94.88 111 ALA A C 1
ATOM 895 O O . ALA A 1 111 ? 1.194 -5.715 -3.526 1.00 94.88 111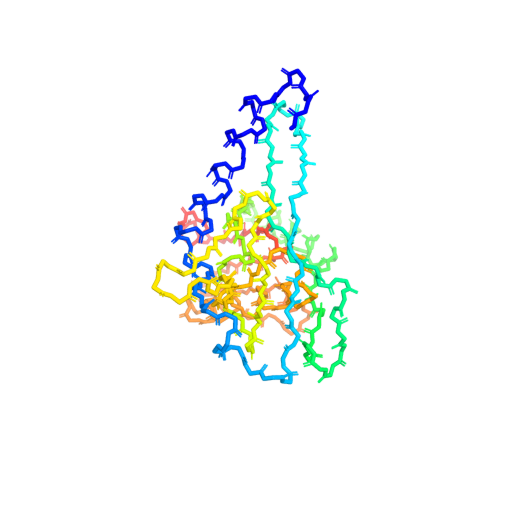 ALA A O 1
ATOM 896 N N . TYR A 1 112 ? -0.031 -7.566 -3.232 1.00 96.00 112 TYR A N 1
ATOM 897 C CA . TYR A 1 112 ? 0.357 -8.167 -4.510 1.00 96.00 112 TYR A CA 1
ATOM 898 C C . TYR A 1 112 ? -0.417 -7.540 -5.672 1.00 96.00 112 TYR A C 1
ATOM 900 O O . TYR A 1 112 ? -1.536 -7.058 -5.501 1.00 96.00 112 TYR A O 1
ATOM 908 N N . THR A 1 113 ? 0.186 -7.540 -6.859 1.00 94.69 113 THR A N 1
ATOM 909 C CA . THR A 1 113 ? -0.528 -7.152 -8.083 1.00 94.69 113 THR A CA 1
ATOM 910 C C . THR A 1 113 ? -1.558 -8.216 -8.481 1.00 94.69 113 THR A C 1
ATOM 912 O O . THR A 1 113 ? -1.330 -9.408 -8.298 1.00 94.69 113 THR A O 1
ATOM 915 N N . ASP A 1 114 ? -2.703 -7.793 -9.027 1.00 92.25 114 ASP A N 1
ATOM 916 C CA . ASP A 1 114 ? -3.781 -8.685 -9.496 1.00 92.25 114 ASP A CA 1
ATOM 917 C C . ASP A 1 114 ? -3.543 -9.247 -10.905 1.00 92.25 114 ASP A C 1
ATOM 919 O O . ASP A 1 114 ? -4.321 -10.062 -11.400 1.00 92.25 114 ASP A O 1
ATOM 923 N N . ARG A 1 115 ? -2.509 -8.754 -11.587 1.00 91.62 115 ARG A N 1
ATOM 924 C CA . ARG A 1 115 ? -2.166 -9.082 -12.970 1.00 91.62 115 ARG A CA 1
ATOM 925 C C . ARG A 1 115 ? -0.726 -8.696 -13.264 1.00 91.62 115 ARG A C 1
ATOM 927 O O . ARG A 1 115 ? -0.130 -7.900 -12.545 1.00 91.62 115 ARG A O 1
ATOM 934 N N . ASP A 1 116 ? -0.226 -9.167 -14.397 1.00 93.94 116 ASP A N 1
ATOM 935 C CA . ASP A 1 116 ? 1.088 -8.782 -14.887 1.00 93.94 116 ASP A CA 1
ATOM 936 C C . ASP A 1 116 ? 1.142 -7.281 -15.212 1.00 93.94 116 ASP A C 1
ATOM 938 O O . ASP A 1 116 ? 0.448 -6.783 -16.102 1.00 93.94 116 ASP A O 1
ATOM 942 N N . VAL A 1 117 ? 1.984 -6.553 -14.476 1.00 95.75 117 VAL A N 1
ATOM 943 C CA . VAL A 1 117 ? 2.259 -5.130 -14.692 1.00 95.75 117 VAL A CA 1
ATOM 944 C C . VAL A 1 117 ? 3.754 -4.945 -14.896 1.00 95.75 117 VAL A C 1
ATOM 946 O O . VAL A 1 117 ? 4.559 -5.365 -14.065 1.00 95.75 117 VAL A O 1
ATOM 949 N N . TYR A 1 118 ? 4.124 -4.279 -15.987 1.00 97.44 118 TYR A N 1
ATOM 950 C CA . TYR A 1 118 ? 5.514 -3.981 -16.311 1.00 97.44 118 TYR A CA 1
ATOM 951 C C . TYR A 1 118 ? 5.757 -2.481 -16.269 1.00 97.44 118 TYR A C 1
ATOM 953 O O . TYR A 1 118 ? 4.941 -1.687 -16.746 1.00 97.44 118 TYR A O 1
ATOM 961 N N . VAL A 1 119 ? 6.896 -2.090 -15.710 1.00 97.44 119 VAL A N 1
ATOM 962 C CA . VAL A 1 119 ? 7.304 -0.693 -15.611 1.00 97.44 119 VAL A CA 1
ATOM 963 C C . VAL A 1 119 ? 8.746 -0.503 -16.065 1.00 97.44 119 VAL A C 1
ATOM 965 O O . VAL A 1 119 ? 9.580 -1.405 -15.958 1.00 97.44 119 VAL A O 1
ATOM 968 N N . ARG A 1 120 ? 9.051 0.685 -16.586 1.00 96.56 120 ARG A N 1
ATOM 969 C CA . ARG A 1 120 ? 10.425 1.091 -16.882 1.00 96.56 120 ARG A CA 1
ATOM 970 C C . ARG A 1 120 ? 11.218 1.287 -15.582 1.00 96.56 120 ARG A C 1
ATOM 972 O O . ARG A 1 120 ? 10.612 1.627 -14.562 1.00 96.56 120 ARG A O 1
ATOM 979 N N . PRO A 1 121 ? 12.551 1.104 -15.614 1.00 95.00 121 PRO A N 1
ATOM 980 C CA . PRO A 1 121 ? 13.422 1.476 -14.505 1.00 95.00 121 PRO A CA 1
ATOM 981 C C . PRO A 1 121 ? 13.179 2.897 -14.011 1.00 95.00 121 PRO A C 1
ATOM 983 O O . PRO A 1 121 ? 12.642 3.730 -14.745 1.00 95.00 121 PRO A O 1
ATOM 986 N N . ALA A 1 122 ? 13.575 3.158 -12.765 1.00 94.12 122 ALA A N 1
ATOM 987 C CA . ALA A 1 122 ? 13.580 4.514 -12.247 1.00 94.12 122 ALA A CA 1
ATOM 988 C C . ALA A 1 122 ? 14.436 5.412 -13.163 1.00 94.12 122 ALA A C 1
ATOM 990 O O . ALA A 1 122 ? 15.451 4.944 -13.683 1.00 94.12 122 ALA A O 1
ATOM 991 N N . PRO A 1 123 ? 14.047 6.679 -13.395 1.00 91.44 123 PRO A N 1
ATOM 992 C CA . PRO A 1 123 ? 14.819 7.562 -14.264 1.00 91.44 123 PRO A CA 1
ATOM 993 C C . PRO A 1 123 ? 16.267 7.706 -13.778 1.00 91.44 123 PRO A C 1
ATOM 995 O O . PRO A 1 123 ? 16.487 8.161 -12.653 1.00 91.44 123 PRO A O 1
ATOM 998 N N . GLY A 1 124 ? 17.237 7.368 -14.630 1.00 87.75 124 GLY A N 1
ATOM 999 C CA . GLY A 1 124 ? 18.664 7.343 -14.291 1.00 87.75 124 GLY A CA 1
ATOM 1000 C C . GLY A 1 124 ? 19.209 5.976 -13.857 1.00 87.75 124 GLY A C 1
ATOM 1001 O O . GLY A 1 124 ? 20.427 5.843 -13.758 1.00 87.75 124 GLY A O 1
ATOM 1002 N N . ASP A 1 125 ? 18.338 4.982 -13.653 1.00 88.50 125 ASP A N 1
ATOM 1003 C CA . ASP A 1 125 ? 18.686 3.587 -13.342 1.00 88.50 125 ASP A CA 1
ATOM 1004 C C . ASP A 1 125 ? 18.429 2.662 -14.549 1.00 88.50 125 ASP A C 1
ATOM 1006 O O . ASP A 1 125 ? 18.113 1.475 -14.407 1.00 88.50 125 ASP A O 1
ATOM 1010 N N . GLU A 1 126 ? 18.484 3.198 -15.772 1.00 90.94 126 GLU A N 1
ATOM 1011 C CA . GLU A 1 126 ? 18.311 2.399 -16.978 1.00 90.94 126 GLU A CA 1
ATOM 1012 C C . GLU A 1 126 ? 19.483 1.429 -17.165 1.00 90.94 126 GLU A C 1
ATOM 1014 O O . GLU A 1 126 ? 20.618 1.818 -17.432 1.00 90.94 126 GLU A O 1
ATOM 1019 N N . GLU A 1 127 ? 19.183 0.135 -17.089 1.00 90.12 127 GLU A N 1
ATOM 1020 C CA . GLU A 1 127 ? 20.168 -0.927 -17.255 1.00 90.12 127 GLU A CA 1
ATOM 1021 C C . GLU A 1 127 ? 19.937 -1.721 -18.541 1.00 90.12 127 GLU A C 1
ATOM 1023 O O . GLU A 1 127 ? 18.811 -1.861 -19.040 1.00 90.12 127 GLU A O 1
ATOM 1028 N N . ARG A 1 128 ? 21.028 -2.291 -19.055 1.00 94.31 128 ARG A N 1
ATOM 1029 C CA . ARG A 1 128 ? 21.010 -3.263 -20.146 1.00 94.31 128 ARG A CA 1
ATOM 1030 C C . ARG A 1 128 ? 21.540 -4.600 -19.663 1.00 94.31 128 ARG A C 1
ATOM 1032 O O . ARG A 1 128 ? 22.471 -4.649 -18.863 1.00 94.31 128 ARG A O 1
ATOM 1039 N N . ASP A 1 129 ? 20.955 -5.672 -20.173 1.00 93.94 129 ASP A N 1
ATOM 1040 C CA . ASP A 1 129 ? 21.447 -7.021 -19.946 1.00 93.94 129 ASP A CA 1
ATOM 1041 C C . ASP A 1 129 ? 22.893 -7.137 -20.469 1.00 93.94 129 ASP A C 1
ATOM 1043 O O . ASP A 1 129 ? 23.152 -6.786 -21.624 1.00 93.94 129 ASP A O 1
ATOM 1047 N N . PRO A 1 130 ? 23.850 -7.615 -19.656 1.00 91.88 130 PRO A N 1
ATOM 1048 C CA . PRO A 1 130 ? 25.265 -7.606 -20.020 1.00 91.88 130 PRO A CA 1
ATOM 1049 C C . PRO A 1 130 ? 25.610 -8.588 -21.148 1.00 91.88 130 PRO A C 1
ATOM 1051 O O . PRO A 1 130 ? 26.651 -8.441 -21.782 1.00 91.88 130 PRO A O 1
ATOM 1054 N N . THR A 1 131 ? 24.766 -9.592 -21.403 1.00 93.88 131 THR A N 1
ATOM 1055 C CA . THR A 1 131 ? 25.010 -10.620 -22.423 1.00 93.88 131 THR A CA 1
ATOM 1056 C C . THR A 1 131 ? 24.360 -10.261 -23.753 1.00 93.88 131 THR A C 1
ATOM 1058 O O . THR A 1 131 ? 24.961 -10.427 -24.809 1.00 93.88 131 THR A O 1
ATOM 1061 N N . THR A 1 132 ? 23.124 -9.776 -23.712 1.00 94.75 132 THR A N 1
ATOM 1062 C CA . THR A 1 132 ? 22.301 -9.513 -24.902 1.00 94.75 132 THR A CA 1
ATOM 1063 C C . THR A 1 132 ? 22.266 -8.037 -25.297 1.00 94.75 132 THR A C 1
ATOM 1065 O O . THR A 1 132 ? 21.881 -7.711 -26.417 1.00 94.75 132 THR A O 1
ATOM 1068 N N . GLY A 1 133 ? 22.659 -7.129 -24.397 1.00 94.56 133 GLY A N 1
ATOM 1069 C CA . GLY A 1 133 ? 22.584 -5.681 -24.601 1.00 94.56 133 GLY A CA 1
ATOM 1070 C C . GLY A 1 133 ? 21.155 -5.125 -24.591 1.00 94.56 133 GLY A C 1
ATOM 1071 O O . GLY A 1 133 ? 20.953 -3.941 -24.881 1.00 94.56 133 GLY A O 1
ATOM 1072 N N . GLU A 1 134 ? 20.160 -5.957 -24.282 1.00 94.44 134 GLU A N 1
ATOM 1073 C CA . GLU A 1 134 ? 18.748 -5.588 -24.275 1.00 94.44 134 GLU A CA 1
ATOM 1074 C C . GLU A 1 134 ? 18.408 -4.688 -23.091 1.00 94.44 134 GLU A C 1
ATOM 1076 O O . GLU A 1 134 ? 18.971 -4.825 -22.009 1.00 94.44 134 GLU A O 1
ATOM 1081 N N . MET A 1 135 ? 17.450 -3.779 -23.278 1.00 95.00 135 MET A N 1
ATOM 1082 C CA . MET A 1 135 ? 16.944 -2.966 -22.173 1.00 95.00 135 MET A CA 1
ATOM 1083 C C . MET A 1 135 ? 16.277 -3.853 -21.118 1.00 95.00 135 MET A C 1
ATOM 1085 O O . MET A 1 135 ? 15.476 -4.735 -21.449 1.00 95.00 135 MET A O 1
ATOM 1089 N N . MET A 1 136 ? 16.563 -3.570 -19.851 1.00 96.69 136 MET A N 1
ATOM 1090 C CA . MET A 1 136 ? 15.887 -4.196 -18.721 1.00 96.69 136 MET A CA 1
ATOM 1091 C C . MET A 1 136 ? 14.643 -3.392 -18.338 1.00 96.69 136 MET A C 1
ATOM 1093 O O . MET A 1 136 ? 14.647 -2.160 -18.331 1.00 96.69 136 MET A O 1
ATOM 1097 N N . VAL A 1 137 ? 13.570 -4.098 -17.998 1.00 97.06 137 VAL A N 1
ATOM 1098 C CA . VAL A 1 137 ? 12.351 -3.536 -17.405 1.00 97.06 137 VAL A CA 1
ATOM 1099 C C . VAL A 1 137 ? 11.997 -4.308 -16.136 1.00 97.06 137 VAL A C 1
ATOM 1101 O O . VAL A 1 137 ? 12.614 -5.327 -15.827 1.00 97.06 137 VAL A O 1
ATOM 1104 N N . TYR A 1 138 ? 11.017 -3.827 -15.378 1.00 97.06 138 TYR A N 1
ATOM 1105 C CA . TYR A 1 138 ? 10.611 -4.439 -14.117 1.00 97.06 138 TYR A CA 1
ATOM 1106 C C . TYR A 1 138 ? 9.203 -5.011 -14.224 1.00 97.06 138 TYR A C 1
ATOM 1108 O O . TYR A 1 138 ? 8.262 -4.283 -14.535 1.00 97.06 138 TYR A O 1
ATOM 1116 N N . LYS A 1 139 ? 9.049 -6.303 -13.925 1.00 97.56 139 LYS A N 1
ATOM 1117 C CA . LYS A 1 139 ? 7.744 -6.911 -13.651 1.00 97.56 139 LYS A CA 1
ATOM 1118 C C . LYS A 1 139 ? 7.410 -6.674 -12.182 1.00 97.56 139 LYS A C 1
ATOM 1120 O O . LYS A 1 139 ? 8.183 -7.077 -11.310 1.00 97.56 139 LYS A O 1
ATOM 1125 N N . LEU A 1 140 ? 6.299 -6.002 -11.906 1.00 97.56 140 LEU A N 1
ATOM 1126 C CA . LEU A 1 140 ? 5.836 -5.772 -10.543 1.00 97.56 140 LEU A CA 1
ATOM 1127 C C . LEU A 1 140 ? 5.245 -7.064 -9.972 1.00 97.56 140 LEU A C 1
ATOM 1129 O O . LEU A 1 140 ? 4.383 -7.684 -10.584 1.00 97.56 140 LEU A O 1
ATOM 1133 N N . GLU A 1 141 ? 5.718 -7.450 -8.794 1.00 97.25 141 GLU A N 1
ATOM 1134 C CA . GLU A 1 141 ? 5.136 -8.517 -7.973 1.00 97.25 141 GLU A CA 1
ATOM 1135 C C . GLU A 1 141 ? 4.129 -7.909 -6.989 1.00 97.25 141 GLU A C 1
ATOM 1137 O O . GLU A 1 141 ? 3.047 -8.452 -6.759 1.00 97.25 141 GLU A O 1
ATOM 1142 N N . LYS A 1 142 ? 4.460 -6.725 -6.457 1.00 96.56 142 LYS A N 1
ATOM 1143 C CA . LYS A 1 142 ? 3.631 -5.961 -5.525 1.00 96.56 142 LYS A CA 1
ATOM 1144 C C . LYS A 1 142 ? 3.219 -4.611 -6.089 1.00 96.56 142 LYS A C 1
ATOM 1146 O O . LYS A 1 142 ? 3.834 -4.085 -7.017 1.00 96.56 142 LYS A O 1
ATOM 1151 N N . SER A 1 143 ? 2.154 -4.055 -5.529 1.00 95.31 143 SER A N 1
ATOM 1152 C CA . SER A 1 143 ? 1.566 -2.813 -5.998 1.00 95.31 143 SER A CA 1
ATOM 1153 C C . SER A 1 143 ? 2.505 -1.637 -5.752 1.00 95.31 143 SER A C 1
ATOM 1155 O O . SER A 1 143 ? 2.968 -1.412 -4.638 1.00 95.31 143 SER A O 1
ATOM 1157 N N . LEU A 1 144 ? 2.773 -0.855 -6.797 1.00 95.25 144 LEU A N 1
ATOM 1158 C CA . LEU A 1 144 ? 3.593 0.352 -6.709 1.00 95.25 144 LEU A CA 1
ATOM 1159 C C . LEU A 1 144 ? 2.708 1.595 -6.553 1.00 95.25 144 LEU A C 1
ATOM 1161 O O . LEU A 1 144 ? 1.557 1.626 -6.997 1.00 95.25 144 LEU A O 1
ATOM 1165 N N . TYR A 1 145 ? 3.236 2.664 -5.961 1.00 93.75 145 TYR A N 1
ATOM 1166 C CA . TYR A 1 145 ? 2.535 3.947 -5.924 1.00 93.75 145 TYR A CA 1
ATOM 1167 C C . TYR A 1 145 ? 2.121 4.393 -7.334 1.00 93.75 145 TYR A C 1
ATOM 1169 O O . TYR A 1 145 ? 2.863 4.222 -8.297 1.00 93.75 145 TYR A O 1
ATOM 1177 N N . GLY A 1 146 ? 0.941 4.999 -7.455 1.00 93.75 146 GLY A N 1
ATOM 1178 C CA . GLY A 1 146 ? 0.457 5.578 -8.710 1.00 93.75 146 GLY A CA 1
ATOM 1179 C C . GLY A 1 146 ? -0.131 4.605 -9.721 1.00 93.75 146 GLY A C 1
ATOM 1180 O O . GLY A 1 146 ? -0.653 5.089 -10.722 1.00 93.75 146 GLY A O 1
ATOM 1181 N N . LEU A 1 147 ? -0.117 3.287 -9.477 1.00 95.25 147 LEU A N 1
ATOM 1182 C CA . LEU A 1 147 ? -1.041 2.398 -10.184 1.00 95.25 147 LEU A CA 1
ATOM 1183 C C . LEU A 1 147 ? -2.474 2.745 -9.779 1.00 95.25 147 LEU A C 1
ATOM 1185 O O . LEU A 1 147 ? -2.759 3.024 -8.612 1.00 95.25 147 LEU A O 1
ATOM 1189 N N . SER A 1 148 ? -3.380 2.690 -10.748 1.00 94.12 148 SER A N 1
ATOM 1190 C CA . SER A 1 148 ? -4.794 3.008 -10.562 1.00 94.12 148 SER A CA 1
ATOM 1191 C C . SER A 1 148 ? -5.449 2.092 -9.530 1.00 94.12 148 SER A C 1
ATOM 1193 O O . SER A 1 148 ? -6.288 2.545 -8.763 1.00 94.12 148 SER A O 1
ATOM 1195 N N . GLN A 1 149 ? -5.055 0.818 -9.478 1.00 94.69 149 GLN A N 1
ATOM 1196 C CA . GLN A 1 149 ? -5.634 -0.165 -8.564 1.00 94.69 149 GLN A CA 1
ATOM 1197 C C . GLN A 1 149 ? -4.940 -0.272 -7.200 1.00 94.69 149 GLN A C 1
ATOM 1199 O O . GLN A 1 149 ? -5.450 -0.993 -6.345 1.00 94.69 149 GLN A O 1
ATOM 1204 N N . SER A 1 150 ? -3.825 0.433 -6.957 1.00 94.69 150 SER A N 1
ATOM 1205 C CA . SER A 1 150 ? -3.050 0.282 -5.710 1.00 94.69 150 SER A CA 1
ATOM 1206 C C . SER A 1 150 ? -3.870 0.417 -4.429 1.00 94.69 150 SER A C 1
ATOM 1208 O O . SER A 1 150 ? -3.717 -0.441 -3.560 1.00 94.69 150 SER A O 1
ATOM 1210 N N . PRO A 1 151 ? -4.774 1.409 -4.296 1.00 93.06 151 PRO A N 1
ATOM 1211 C CA . PRO A 1 151 ? -5.602 1.508 -3.099 1.00 93.06 151 PRO A CA 1
ATOM 1212 C C . PRO A 1 151 ? -6.493 0.277 -2.904 1.00 93.06 151 PRO A C 1
ATOM 1214 O O . PRO A 1 151 ? -6.654 -0.195 -1.782 1.00 93.06 151 PRO A O 1
ATOM 1217 N N . SER A 1 152 ? -7.078 -0.247 -3.991 1.00 93.69 152 SER A N 1
ATOM 1218 C CA . SER A 1 152 ? -7.966 -1.414 -3.927 1.00 93.69 152 SER A CA 1
ATOM 1219 C C . SER A 1 152 ? -7.192 -2.658 -3.515 1.00 93.69 152 SER A C 1
ATOM 1221 O O . SER A 1 152 ? -7.640 -3.367 -2.623 1.00 93.69 152 SER A O 1
ATOM 1223 N N . LEU A 1 153 ? -6.034 -2.901 -4.137 1.00 95.56 153 LEU A N 1
ATOM 1224 C CA . LEU A 1 153 ? -5.192 -4.056 -3.821 1.00 95.56 153 LEU A CA 1
ATOM 1225 C C . LEU A 1 153 ? -4.740 -4.033 -2.361 1.00 95.56 153 LEU A C 1
ATOM 1227 O O . LEU A 1 153 ? -4.715 -5.068 -1.703 1.00 95.56 153 LEU A O 1
ATOM 1231 N N . TRP A 1 154 ? -4.424 -2.847 -1.841 1.00 94.75 154 TRP A N 1
ATOM 1232 C CA . TRP A 1 154 ? -4.121 -2.674 -0.428 1.00 94.75 154 TRP A CA 1
ATOM 1233 C C . TRP A 1 154 ? -5.307 -3.010 0.477 1.00 94.75 154 TRP A C 1
ATOM 1235 O O . TRP A 1 154 ? -5.137 -3.771 1.427 1.00 94.75 154 TRP A O 1
ATOM 1245 N N . ASN A 1 155 ? -6.508 -2.506 0.171 1.00 94.69 155 ASN A N 1
ATOM 1246 C CA . ASN A 1 155 ? -7.696 -2.817 0.966 1.00 94.69 155 ASN A CA 1
ATOM 1247 C C . ASN A 1 155 ? -8.004 -4.322 0.999 1.00 94.69 155 ASN A C 1
ATOM 1249 O O . ASN A 1 155 ? -8.362 -4.839 2.056 1.00 94.69 155 ASN A O 1
ATOM 1253 N N . ASP A 1 156 ? -7.842 -5.012 -0.131 1.00 94.56 156 ASP A N 1
ATOM 1254 C CA . ASP A 1 156 ? -8.013 -6.465 -0.204 1.00 94.56 156 ASP A CA 1
ATOM 1255 C C . ASP A 1 156 ? -6.935 -7.184 0.628 1.00 94.56 156 ASP A C 1
ATOM 1257 O O . ASP A 1 156 ? -7.249 -8.033 1.458 1.00 94.56 156 ASP A O 1
ATOM 1261 N N . ALA A 1 157 ? -5.668 -6.773 0.506 1.00 95.12 157 ALA A N 1
ATOM 1262 C CA . ALA A 1 157 ? -4.563 -7.386 1.243 1.00 95.12 157 ALA A CA 1
ATOM 1263 C C . ALA A 1 157 ? -4.702 -7.247 2.771 1.00 95.12 157 ALA A C 1
ATOM 1265 O O . ALA A 1 157 ? -4.488 -8.221 3.498 1.00 95.12 157 ALA A O 1
ATOM 1266 N N . ILE A 1 158 ? -5.058 -6.058 3.277 1.00 94.81 158 ILE A N 1
ATOM 1267 C CA . ILE A 1 158 ? -5.255 -5.862 4.723 1.00 94.81 158 ILE A CA 1
ATOM 1268 C C . ILE A 1 158 ? -6.500 -6.594 5.226 1.00 94.81 158 ILE A C 1
ATOM 1270 O O . ILE A 1 158 ? -6.476 -7.150 6.321 1.00 94.81 158 ILE A O 1
ATOM 1274 N N . ASN A 1 159 ? -7.561 -6.656 4.419 1.00 95.62 159 ASN A N 1
ATOM 1275 C CA . ASN A 1 159 ? -8.757 -7.421 4.747 1.00 95.62 159 ASN A CA 1
ATOM 1276 C C . ASN A 1 159 ? -8.453 -8.897 4.962 1.00 95.62 159 ASN A C 1
ATOM 1278 O O . ASN A 1 159 ? -8.827 -9.455 5.989 1.00 95.62 159 ASN A O 1
ATOM 1282 N N . ASP A 1 160 ? -7.757 -9.512 4.008 1.00 95.44 160 ASP A N 1
ATOM 1283 C CA . ASP A 1 160 ? -7.444 -10.936 4.068 1.00 95.44 160 ASP A CA 1
ATOM 1284 C C . ASP A 1 160 ? -6.610 -11.247 5.314 1.00 95.44 160 ASP A C 1
ATOM 1286 O O . ASP A 1 160 ? -6.862 -12.230 6.011 1.00 95.44 160 ASP A O 1
ATOM 1290 N N . ARG A 1 161 ? -5.671 -10.359 5.667 1.00 94.62 161 ARG A N 1
ATOM 1291 C CA . ARG A 1 161 ? -4.893 -10.467 6.909 1.00 94.62 161 ARG A CA 1
ATOM 1292 C C . ARG A 1 161 ? -5.756 -10.348 8.160 1.00 94.62 161 ARG A C 1
ATOM 1294 O O . ARG A 1 161 ? -5.620 -11.177 9.054 1.00 94.62 161 ARG A O 1
ATOM 1301 N N . LEU A 1 162 ? -6.637 -9.354 8.224 1.00 95.38 162 LEU A N 1
ATOM 1302 C CA . LEU A 1 162 ? -7.510 -9.140 9.378 1.00 95.38 162 LEU A CA 1
ATOM 1303 C C . LEU A 1 162 ? -8.477 -10.311 9.584 1.00 95.38 162 LEU A C 1
ATOM 1305 O O . LEU A 1 162 ? -8.608 -10.790 10.709 1.00 95.38 162 LEU A O 1
ATOM 1309 N N . ILE A 1 163 ? -9.074 -10.834 8.509 1.00 96.00 163 ILE A N 1
ATOM 1310 C CA . ILE A 1 163 ? -9.947 -12.016 8.570 1.00 96.00 163 ILE A CA 1
ATOM 1311 C C . ILE A 1 163 ? -9.180 -13.237 9.089 1.00 96.00 163 ILE A C 1
ATOM 1313 O O . ILE A 1 163 ? -9.685 -13.947 9.956 1.00 96.00 163 ILE A O 1
ATOM 1317 N N . ILE A 1 164 ? -7.948 -13.467 8.616 1.00 95.56 164 ILE A N 1
ATOM 1318 C CA . ILE A 1 164 ? -7.090 -14.556 9.118 1.00 95.56 164 ILE A CA 1
ATOM 1319 C C . ILE A 1 164 ? -6.817 -14.404 10.620 1.00 95.56 164 ILE A C 1
ATOM 1321 O O . ILE A 1 164 ? -6.767 -15.400 11.338 1.00 95.56 164 ILE A O 1
ATOM 1325 N N . PHE A 1 165 ? -6.671 -13.171 11.107 1.00 93.19 165 PHE A N 1
ATOM 1326 C CA . PHE A 1 165 ? -6.503 -12.877 12.531 1.00 93.19 165 PHE A CA 1
ATOM 1327 C C . PHE A 1 165 ? -7.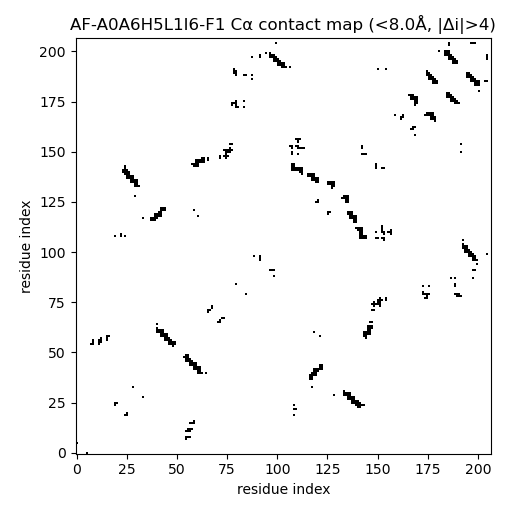814 -12.884 13.332 1.00 93.19 165 PHE A C 1
ATOM 1329 O O . PHE A 1 165 ? -7.790 -12.572 14.517 1.00 93.19 165 PHE A O 1
ATOM 1336 N N . GLY A 1 166 ? -8.943 -13.259 12.724 1.00 94.75 166 GLY A N 1
ATOM 1337 C CA . GLY A 1 166 ? -10.235 -13.409 13.398 1.00 94.75 166 GLY A CA 1
ATOM 1338 C C . GLY A 1 166 ? -11.073 -12.132 13.477 1.00 94.75 166 GLY A C 1
ATOM 1339 O O . GLY A 1 166 ? -12.130 -12.138 14.104 1.00 94.75 166 GLY A O 1
ATOM 1340 N N . TRP A 1 167 ? -10.644 -11.044 12.834 1.00 96.25 167 TRP A N 1
ATOM 1341 C CA . TRP A 1 167 ? -11.443 -9.825 12.744 1.00 96.25 167 TRP A CA 1
ATOM 1342 C C . TRP A 1 167 ? -12.599 -9.996 11.765 1.00 96.25 167 TRP A C 1
ATOM 1344 O O . TRP A 1 167 ? -12.463 -10.588 10.692 1.00 96.25 167 TRP A O 1
ATOM 1354 N N . GLN A 1 168 ? -13.734 -9.398 12.102 1.00 96.75 168 GLN A N 1
ATOM 1355 C CA . GLN A 1 168 ? -14.934 -9.421 11.279 1.00 96.75 168 GLN A CA 1
ATOM 1356 C C . GLN A 1 168 ? -15.187 -8.041 10.688 1.00 96.75 168 GLN A C 1
ATOM 1358 O O . GLN A 1 168 ? -15.370 -7.063 11.409 1.00 96.75 168 GLN A O 1
ATOM 1363 N N . ARG A 1 169 ? -15.215 -7.958 9.358 1.00 96.50 169 ARG A N 1
ATOM 1364 C CA . ARG A 1 169 ? -15.569 -6.732 8.638 1.00 96.50 169 ARG A CA 1
ATOM 1365 C C . ARG A 1 169 ? -17.057 -6.432 8.818 1.00 96.50 169 ARG A C 1
ATOM 1367 O O . ARG A 1 169 ? -17.894 -7.313 8.622 1.00 96.50 169 ARG A O 1
ATOM 1374 N N . THR A 1 170 ? -17.403 -5.187 9.130 1.00 96.19 170 THR A N 1
ATOM 1375 C CA . THR A 1 170 ? -18.811 -4.798 9.283 1.00 96.19 170 THR A CA 1
ATOM 1376 C C . THR A 1 170 ? -19.512 -4.644 7.931 1.00 96.19 170 THR A C 1
ATOM 1378 O O . THR A 1 170 ? -18.913 -4.220 6.942 1.00 96.19 170 THR A O 1
ATOM 1381 N N . HIS A 1 171 ? -20.814 -4.938 7.886 1.00 93.00 171 HIS A N 1
ATOM 1382 C CA . HIS A 1 171 ? -21.634 -4.706 6.689 1.00 93.00 171 HIS A CA 1
ATOM 1383 C C . HIS A 1 171 ? -21.915 -3.218 6.438 1.00 93.00 171 HIS A C 1
ATOM 1385 O O . HIS A 1 171 ? -22.058 -2.795 5.292 1.00 93.00 171 HIS A O 1
ATOM 1391 N N . SER A 1 172 ? -21.998 -2.424 7.507 1.00 92.88 172 SER A N 1
ATOM 1392 C CA . SER A 1 172 ? -22.333 -0.999 7.437 1.00 92.88 172 SER A CA 1
ATOM 1393 C C . SER A 1 172 ? -21.200 -0.153 6.854 1.00 92.88 172 SER A C 1
ATOM 1395 O O . SER A 1 172 ? -21.473 0.837 6.166 1.00 92.88 172 SER A O 1
ATOM 1397 N N . ASP A 1 173 ? -19.945 -0.536 7.113 1.00 95.44 173 ASP A N 1
ATOM 1398 C CA . ASP A 1 173 ? -18.749 0.111 6.579 1.00 95.44 173 ASP A CA 1
ATOM 1399 C C . ASP A 1 173 ? -17.618 -0.925 6.370 1.00 95.44 173 ASP A C 1
ATOM 1401 O O . ASP A 1 173 ? -17.094 -1.471 7.345 1.00 95.44 173 ASP A O 1
ATOM 1405 N N . PRO A 1 174 ? -17.199 -1.198 5.118 1.00 94.44 174 PRO A N 1
ATOM 1406 C CA . PRO A 1 174 ? -16.183 -2.210 4.814 1.00 94.44 174 PRO A CA 1
ATOM 1407 C C . PRO A 1 174 ? -14.764 -1.833 5.271 1.00 94.44 174 PRO A C 1
ATOM 1409 O O . PRO A 1 174 ? -13.844 -2.641 5.128 1.00 94.44 174 PRO A O 1
ATOM 1412 N N . CYS A 1 175 ? -14.564 -0.628 5.805 1.00 96.38 175 CYS A N 1
ATOM 1413 C CA . CYS A 1 175 ? -13.309 -0.233 6.434 1.00 96.38 175 CYS A CA 1
ATOM 1414 C C . CYS A 1 175 ? -13.336 -0.335 7.964 1.00 96.38 175 CYS A C 1
ATOM 1416 O O . CYS A 1 175 ? -12.328 -0.026 8.597 1.00 96.38 175 CYS A O 1
ATOM 1418 N N . VAL A 1 176 ? -14.454 -0.770 8.552 1.00 97.50 176 VAL A N 1
ATOM 1419 C CA . VAL A 1 176 ? -14.584 -1.021 9.990 1.00 97.50 176 VAL A CA 1
ATOM 1420 C C . VAL A 1 176 ? -14.611 -2.519 10.247 1.00 97.50 176 VAL A C 1
ATOM 1422 O O . VAL A 1 176 ? -15.297 -3.275 9.553 1.00 97.50 176 VAL A O 1
ATOM 1425 N N . TYR A 1 177 ? -13.884 -2.931 11.275 1.00 97.69 177 TYR A N 1
ATOM 1426 C CA . TYR A 1 177 ? -13.765 -4.301 11.731 1.00 97.69 177 TYR A CA 1
ATOM 1427 C C . TYR A 1 177 ? -14.042 -4.372 13.225 1.00 97.69 177 TYR A C 1
ATOM 1429 O O . TYR A 1 177 ? -13.746 -3.438 13.971 1.00 97.69 177 TYR A O 1
ATOM 1437 N N . ILE A 1 178 ? -14.591 -5.500 13.650 1.00 96.50 178 ILE A N 1
ATOM 1438 C CA . ILE A 1 178 ? -14.810 -5.827 15.052 1.00 96.50 178 ILE A CA 1
ATOM 1439 C C . ILE A 1 178 ? -14.085 -7.122 15.394 1.00 96.50 178 ILE A C 1
ATOM 1441 O O . ILE A 1 178 ? -13.981 -8.031 14.568 1.00 96.50 178 ILE A O 1
ATOM 1445 N N . PHE A 1 179 ? -13.597 -7.202 16.620 1.00 96.00 179 PHE A N 1
ATOM 1446 C CA . PHE A 1 179 ? -13.062 -8.414 17.212 1.00 96.00 179 PHE A CA 1
ATOM 1447 C C . PHE A 1 179 ? -13.713 -8.593 18.576 1.00 96.00 179 PHE A C 1
ATOM 1449 O O . PHE A 1 179 ? -13.809 -7.635 19.344 1.00 96.00 179 PHE A O 1
ATOM 1456 N N . VAL A 1 180 ? -14.191 -9.802 18.857 1.00 93.62 180 VAL A N 1
ATOM 1457 C CA . VAL A 1 180 ? -14.852 -10.129 20.123 1.00 93.62 180 VAL A CA 1
ATOM 1458 C C . VAL A 1 180 ? -14.091 -11.270 20.779 1.00 93.62 180 VAL A C 1
ATOM 1460 O O . VAL A 1 180 ? -13.921 -12.331 20.178 1.00 93.62 180 VAL A O 1
ATOM 1463 N N . SER A 1 181 ? -13.634 -11.042 22.009 1.00 90.25 181 SER A N 1
ATOM 1464 C CA . SER A 1 181 ? -12.931 -12.026 22.833 1.00 90.25 181 SER A CA 1
ATOM 1465 C C . SER A 1 181 ? -13.655 -12.175 24.165 1.00 90.25 181 SER A C 1
ATOM 1467 O O . SER A 1 181 ? -13.504 -11.342 25.055 1.00 90.25 181 SER A O 1
ATOM 1469 N N . GLY A 1 182 ? -14.468 -13.224 24.302 1.00 88.69 182 GLY A N 1
ATOM 1470 C CA . GLY A 1 182 ? -15.397 -13.334 25.430 1.00 88.69 182 GLY A CA 1
ATOM 1471 C C . GLY A 1 182 ? -16.417 -12.195 25.390 1.00 88.69 182 GLY A C 1
ATOM 1472 O O . GLY A 1 182 ? -17.096 -12.029 24.380 1.00 88.69 182 GLY A O 1
ATOM 1473 N N . ASP A 1 183 ? -16.473 -11.399 26.458 1.00 88.19 183 ASP A N 1
ATOM 1474 C CA . ASP A 1 183 ? -17.360 -10.231 26.570 1.00 88.19 183 ASP A CA 1
ATOM 1475 C C . ASP A 1 183 ? -16.680 -8.913 26.147 1.00 88.19 183 ASP A C 1
ATOM 1477 O O . ASP A 1 183 ? -17.278 -7.838 26.231 1.00 88.19 183 ASP A O 1
ATOM 1481 N N . GLU A 1 184 ? -15.424 -8.965 25.692 1.00 92.00 184 GLU A N 1
ATOM 1482 C CA . GLU A 1 184 ? -14.666 -7.775 25.306 1.00 92.00 184 GLU A CA 1
ATOM 1483 C C . GLU A 1 184 ? -14.762 -7.508 23.803 1.00 92.00 184 GLU A C 1
ATOM 1485 O O . GLU A 1 184 ? -14.455 -8.368 22.973 1.00 92.00 184 GLU A O 1
ATOM 1490 N N . LEU A 1 185 ? -15.144 -6.277 23.463 1.00 94.62 185 LEU A N 1
ATOM 1491 C CA . LEU A 1 185 ? -15.199 -5.769 22.097 1.00 94.62 185 LEU A CA 1
ATOM 1492 C C . LEU A 1 185 ? -13.968 -4.908 21.795 1.00 94.62 185 LEU A C 1
ATOM 1494 O O . LEU A 1 185 ? -13.596 -4.028 22.576 1.00 94.62 185 LEU A O 1
ATOM 1498 N N . THR A 1 186 ? -13.403 -5.110 20.609 1.00 96.50 186 THR A N 1
ATOM 1499 C CA . THR A 1 186 ? -12.432 -4.215 19.982 1.00 96.50 186 THR A CA 1
ATOM 1500 C C . THR A 1 186 ? -12.941 -3.800 18.606 1.00 96.50 186 THR A C 1
ATOM 1502 O O . THR A 1 186 ? -13.436 -4.620 17.835 1.00 96.50 186 THR A O 1
ATOM 1505 N N . ILE A 1 187 ? -12.822 -2.513 18.295 1.00 97.12 187 ILE A N 1
ATOM 1506 C CA . ILE A 1 187 ? -13.232 -1.898 17.036 1.00 97.12 187 ILE A CA 1
ATOM 1507 C C . ILE A 1 187 ? -11.993 -1.313 16.367 1.00 97.12 187 ILE A C 1
ATOM 1509 O O . ILE A 1 187 ? -11.215 -0.595 16.995 1.00 97.12 187 ILE A O 1
ATOM 1513 N N . LEU A 1 188 ? -11.844 -1.592 15.078 1.00 96.62 188 LEU A N 1
ATOM 1514 C CA . LEU A 1 188 ? -10.769 -1.091 14.235 1.00 96.62 188 LEU A CA 1
ATOM 1515 C C . LEU A 1 188 ? -11.371 -0.409 13.003 1.00 96.62 188 LEU A C 1
ATOM 1517 O O . LEU A 1 188 ? -12.257 -0.963 12.359 1.00 96.62 188 LEU A O 1
ATOM 1521 N N . ALA A 1 189 ? -10.893 0.781 12.649 1.00 97.19 189 ALA A N 1
ATOM 1522 C CA . ALA A 1 189 ? -11.294 1.519 11.454 1.00 97.19 189 ALA A CA 1
ATOM 1523 C C . ALA A 1 189 ? -10.069 1.897 10.609 1.00 97.19 189 ALA A C 1
ATOM 1525 O O . ALA A 1 189 ? -9.088 2.409 11.142 1.00 97.19 189 ALA A O 1
ATOM 1526 N N . ILE A 1 190 ? -10.131 1.674 9.293 1.00 95.50 190 ILE A N 1
ATOM 1527 C CA . ILE A 1 190 ? -8.996 1.856 8.370 1.00 95.50 190 ILE A CA 1
ATOM 1528 C C . ILE A 1 190 ? -9.258 3.004 7.399 1.00 95.50 190 ILE A C 1
ATOM 1530 O O . ILE A 1 190 ? -10.129 2.932 6.525 1.00 95.50 190 ILE A O 1
ATOM 1534 N N . TYR A 1 191 ? -8.460 4.059 7.480 1.00 92.19 191 TYR A N 1
ATOM 1535 C CA . TYR A 1 191 ? -8.460 5.149 6.515 1.00 92.19 191 TYR A CA 1
ATOM 1536 C C . TYR A 1 191 ? -7.196 5.089 5.653 1.00 92.19 191 TYR A C 1
ATOM 1538 O O . TYR A 1 191 ? -6.188 5.721 5.944 1.00 92.19 191 TYR A O 1
ATOM 1546 N N . VAL A 1 192 ? -7.269 4.343 4.547 1.00 88.06 192 VAL A N 1
ATOM 1547 C CA . VAL A 1 192 ? -6.132 4.110 3.639 1.00 88.06 192 VAL A CA 1
ATOM 1548 C C . VAL A 1 192 ? -4.943 3.497 4.395 1.00 88.06 192 VAL A C 1
ATOM 1550 O O . VAL A 1 192 ? -4.965 2.289 4.622 1.00 88.06 192 VAL A O 1
ATOM 1553 N N . ASP A 1 193 ? -3.953 4.298 4.794 1.00 88.81 193 ASP A N 1
ATOM 1554 C CA . ASP A 1 193 ? -2.740 3.853 5.493 1.00 88.81 193 ASP A CA 1
ATOM 1555 C C . ASP A 1 193 ? -2.856 4.023 7.025 1.00 88.81 193 ASP A C 1
ATOM 1557 O O . ASP A 1 193 ? -2.109 3.387 7.767 1.00 88.81 193 ASP A O 1
ATOM 1561 N N . ASP A 1 194 ? -3.804 4.840 7.500 1.00 92.81 194 ASP A N 1
ATOM 1562 C CA . ASP A 1 194 ? -4.067 5.077 8.921 1.00 92.81 194 ASP A CA 1
ATOM 1563 C C . ASP A 1 194 ? -5.061 4.051 9.479 1.00 92.81 194 ASP A C 1
ATOM 1565 O O . ASP A 1 194 ? -6.071 3.719 8.848 1.00 92.81 194 ASP A O 1
ATOM 1569 N N . ILE A 1 195 ? -4.827 3.605 10.708 1.00 94.81 195 ILE A N 1
ATOM 1570 C CA . ILE A 1 195 ? -5.720 2.716 11.448 1.00 94.81 195 ILE A CA 1
ATOM 1571 C C . ILE A 1 195 ? -6.040 3.355 12.794 1.00 94.81 195 ILE A C 1
ATOM 1573 O O . ILE A 1 195 ? -5.140 3.754 13.527 1.00 94.81 195 ILE A O 1
ATOM 1577 N N . LEU A 1 196 ? -7.324 3.420 13.132 1.00 96.19 196 LEU A N 1
ATOM 1578 C CA . LEU A 1 196 ? -7.799 3.722 14.478 1.00 96.19 196 LEU A CA 1
ATOM 1579 C C . LEU A 1 196 ? -8.271 2.431 15.133 1.00 96.19 196 LEU A C 1
ATOM 1581 O O . LEU A 1 196 ? -9.035 1.687 14.522 1.00 96.19 196 LEU A O 1
ATOM 1585 N N . ILE A 1 197 ? -7.855 2.179 16.368 1.00 96.31 197 ILE A N 1
ATOM 1586 C CA . ILE A 1 197 ? -8.260 0.999 17.134 1.00 96.31 197 ILE A CA 1
ATOM 1587 C C . ILE A 1 197 ? -8.622 1.391 18.568 1.00 96.31 197 ILE A C 1
ATOM 1589 O O . ILE A 1 197 ? -7.976 2.240 19.182 1.00 96.31 197 ILE A O 1
ATOM 1593 N N . THR A 1 198 ? -9.693 0.801 19.089 1.00 96.81 198 THR A N 1
ATOM 1594 C CA . THR A 1 198 ? -10.174 1.003 20.461 1.00 96.81 198 THR A CA 1
ATOM 1595 C C . THR A 1 198 ? -10.887 -0.250 20.952 1.00 96.81 198 THR A C 1
ATOM 1597 O O . THR A 1 198 ? -11.427 -1.004 20.145 1.00 96.81 198 THR A O 1
ATOM 1600 N N . GLY A 1 199 ? -10.901 -0.507 22.255 1.00 95.31 199 GLY A N 1
ATOM 1601 C CA . GLY A 1 199 ? -11.564 -1.685 22.805 1.00 95.31 199 GLY A CA 1
ATOM 1602 C C . GLY A 1 199 ? -11.308 -1.885 24.288 1.00 95.31 199 GLY A C 1
ATOM 1603 O O . GLY A 1 199 ? -10.398 -1.279 24.855 1.00 95.31 199 GLY A O 1
ATOM 1604 N N . GLY A 1 200 ? -12.092 -2.774 24.897 1.00 90.75 200 GLY A N 1
ATOM 1605 C CA . GLY A 1 200 ? -11.929 -3.155 26.304 1.00 90.75 200 GLY A CA 1
ATOM 1606 C C . GLY A 1 200 ? -10.675 -3.996 26.557 1.00 90.75 200 GLY A C 1
ATOM 1607 O O . GLY A 1 200 ? -10.041 -3.867 27.603 1.00 90.75 200 GLY A O 1
ATOM 1608 N N . ASN A 1 201 ? -10.264 -4.794 25.566 1.00 84.38 201 ASN A N 1
ATOM 1609 C CA . ASN A 1 201 ? -9.090 -5.651 25.663 1.00 84.38 201 ASN A CA 1
ATOM 1610 C C . ASN A 1 201 ? -7.800 -4.897 25.294 1.00 84.38 201 ASN A C 1
ATOM 1612 O O . ASN A 1 201 ? -7.476 -4.727 24.115 1.00 84.38 201 ASN A O 1
ATOM 1616 N N . LYS A 1 202 ? -7.015 -4.492 26.297 1.00 80.50 202 LYS A N 1
ATOM 1617 C CA . LYS A 1 202 ? -5.740 -3.790 26.064 1.00 80.50 202 LYS A CA 1
ATOM 1618 C C . LYS A 1 202 ? -4.672 -4.651 25.384 1.00 80.50 202 LYS A C 1
ATOM 1620 O O . LYS A 1 202 ? -3.809 -4.102 24.709 1.00 80.50 202 LYS A O 1
ATOM 1625 N N . GLU A 1 203 ? -4.712 -5.977 25.515 1.00 78.75 203 GLU A N 1
ATOM 1626 C CA . GLU A 1 203 ? -3.722 -6.848 24.863 1.00 78.75 203 GLU A CA 1
ATOM 1627 C C . GLU A 1 203 ? -3.897 -6.910 23.344 1.00 78.75 203 GLU A C 1
ATOM 1629 O O . GLU A 1 203 ? -2.917 -7.079 22.622 1.00 78.75 203 GLU A O 1
ATOM 1634 N N . ILE A 1 204 ? -5.133 -6.779 22.861 1.00 77.00 204 ILE A N 1
ATOM 1635 C CA . ILE A 1 204 ? -5.456 -6.751 21.428 1.00 77.00 204 ILE A CA 1
ATOM 1636 C C . ILE A 1 204 ? -5.186 -5.363 20.843 1.00 77.00 204 ILE A C 1
ATOM 1638 O O . ILE A 1 204 ? -4.777 -5.246 19.692 1.00 77.00 204 ILE A O 1
ATOM 1642 N N . VAL A 1 205 ? -5.402 -4.313 21.635 1.00 74.75 205 VAL A N 1
ATOM 1643 C CA . VAL A 1 205 ? -5.241 -2.921 21.200 1.00 74.75 205 VAL A CA 1
ATOM 1644 C C . VAL A 1 205 ? -3.767 -2.475 21.188 1.00 74.75 205 VAL A C 1
ATOM 1646 O O . VAL A 1 205 ? -3.403 -1.638 20.365 1.00 74.75 205 VAL A O 1
ATOM 1649 N N . CYS A 1 206 ? -2.918 -3.034 22.060 1.00 61.16 206 CYS A N 1
ATOM 1650 C CA . CYS A 1 206 ? -1.527 -2.595 22.265 1.00 61.16 206 CYS A CA 1
ATOM 1651 C C . CYS A 1 206 ? -0.438 -3.551 21.726 1.00 61.16 206 CYS A C 1
ATOM 1653 O O . CYS A 1 206 ? 0.726 -3.398 22.106 1.00 61.16 206 CYS A O 1
ATOM 1655 N N . LYS A 1 207 ? -0.781 -4.541 20.894 1.00 48.66 207 LYS A N 1
ATOM 1656 C CA . LYS A 1 207 ? 0.190 -5.414 20.202 1.00 48.66 207 LYS A CA 1
ATOM 1657 C C . LYS A 1 207 ? 0.458 -4.940 18.780 1.00 48.66 207 LYS A C 1
ATOM 1659 O O . LYS A 1 207 ? 1.625 -5.087 18.354 1.00 48.66 207 LYS A O 1
#

Secondary structure (DSSP, 8-state):
---TTHHHHHHHHHHHHHHHHHTT-EEEEEGGGS-TTSPEEPEEEEEEE-TTS-EEEEEEE-GGG--BTTTBS--PPP---HHHHHHHHHHHHHHT--EEEEE-TTGGGGSEEEEEEEEPPPTT---B-TTT-PBEEEEEEEPPBT-TTHHHHHHHHHHHHHHHTT-EE-SS-TTEEEEEETTEEEEEEEETTEEEEEES-HHHH--